Protein AF-A0A7W1EK17-F1 (afdb_monomer_lite)

Secondary structure (DSSP, 8-state):
----------------------------HHHHHHHHHHHHHHHHHTT-HHHHHHHHHHHHHH-TT-HHHHHHHHHHHHHTT-HHHHHHHHHHHHHTT--HHHHHHHHHHHHHHHHHHTT--PPTTEEEE-B--SSTTEEEEEEEES-TTT--EEEEEEESS--TTTTTSSSS-EEEGGGGGGG--EEETTTTEEEE---TTHHHH--SEEEEEEEETTEEEEEEETTEEEEHHHHHHHH--S-EEEETTTTEEEE-

Sequence (256 aa):
MTTRRRGSSTIVVAGLMLAATMTFAPMNASAQSAVVQAVTDSLIDVGRWSEAEDLLYAQSRTDPHDARARAALGRYLLMKGAVRPGLILIDEARMFGLPPALAAPTLERWGQVLSWRGAGSFGADSVVKAREGRDPAALFSIPLPRSTVSGDLVWADVVTRMIGTDSVLTSPSRIGLETLEHLVPSYEPATRRLVLSPDPRSALRAEGRRYQVLRDERGVRVLMGPGRVRSLAAALEEIAPRWWQLDLPHGFLVVR

pLDDT: mean 82.92, std 16.53, range [37.97, 97.5]

Structure (mmCIF, N/CA/C/O backbone):
data_AF-A0A7W1EK17-F1
#
_entry.id   AF-A0A7W1EK17-F1
#
loop_
_atom_site.group_PDB
_atom_site.id
_atom_site.type_symbol
_atom_site.label_atom_id
_atom_site.label_alt_id
_atom_site.label_comp_id
_atom_site.label_asym_id
_atom_site.label_entity_id
_atom_site.label_seq_id
_atom_site.pdbx_PDB_ins_code
_atom_site.Cartn_x
_atom_site.Cartn_y
_atom_site.Cartn_z
_atom_site.occupancy
_atom_site.B_iso_or_equiv
_atom_site.auth_seq_id
_atom_site.auth_comp_id
_atom_site.auth_asym_id
_atom_site.auth_atom_id
_atom_site.pdbx_PDB_model_num
ATOM 1 N N . MET A 1 1 ? 6.491 -62.571 -84.898 1.00 38.75 1 MET A N 1
ATOM 2 C CA . MET A 1 1 ? 7.917 -62.263 -85.130 1.00 38.75 1 MET A CA 1
ATOM 3 C C . MET A 1 1 ? 8.198 -60.909 -84.486 1.00 38.75 1 MET A C 1
ATOM 5 O O . MET A 1 1 ? 7.516 -59.969 -84.858 1.00 38.75 1 MET A O 1
ATOM 9 N N . THR A 1 2 ? 9.098 -60.869 -83.487 1.00 41.06 2 THR A N 1
ATOM 10 C CA . THR A 1 2 ? 10.044 -59.762 -83.162 1.00 41.06 2 THR A CA 1
ATOM 11 C C . THR A 1 2 ? 9.528 -58.312 -83.070 1.00 41.06 2 THR A C 1
ATOM 13 O O . THR A 1 2 ? 8.976 -57.803 -84.025 1.00 41.06 2 THR A O 1
ATOM 16 N N . THR A 1 3 ? 9.800 -57.456 -82.080 1.00 40.69 3 THR A N 1
ATOM 17 C CA . THR A 1 3 ? 10.413 -57.461 -80.734 1.00 40.69 3 THR A CA 1
ATOM 18 C C . THR A 1 3 ? 10.380 -55.988 -80.273 1.00 40.69 3 THR A C 1
ATOM 20 O O . THR A 1 3 ? 10.543 -55.108 -81.106 1.00 40.69 3 THR A O 1
ATOM 23 N N . ARG A 1 4 ? 10.306 -55.743 -78.953 1.00 39.50 4 ARG A N 1
ATOM 24 C CA . ARG A 1 4 ? 10.893 -54.596 -78.205 1.00 39.50 4 ARG A CA 1
ATOM 25 C C . ARG A 1 4 ? 10.633 -53.146 -78.676 1.00 39.50 4 ARG A C 1
ATOM 27 O O . ARG A 1 4 ? 11.231 -52.694 -79.639 1.00 39.50 4 ARG A O 1
ATOM 34 N N . ARG A 1 5 ? 10.124 -52.319 -77.750 1.00 46.31 5 ARG A N 1
ATOM 35 C CA . ARG A 1 5 ? 10.961 -51.501 -76.835 1.00 46.31 5 ARG A CA 1
ATOM 36 C C . ARG A 1 5 ? 10.087 -50.869 -75.741 1.00 46.31 5 ARG A C 1
ATOM 38 O O . ARG A 1 5 ? 9.243 -50.032 -76.024 1.00 46.31 5 ARG A O 1
ATOM 45 N N . ARG A 1 6 ? 10.300 -51.279 -74.485 1.00 44.69 6 ARG A N 1
ATOM 46 C CA . ARG A 1 6 ? 9.828 -50.556 -73.294 1.00 44.69 6 ARG A CA 1
ATOM 47 C C . ARG A 1 6 ? 10.716 -49.322 -73.128 1.00 44.69 6 ARG A C 1
ATOM 49 O O . ARG A 1 6 ? 11.921 -49.476 -72.943 1.00 44.69 6 ARG A O 1
ATOM 56 N N . GLY A 1 7 ? 10.131 -48.135 -73.240 1.00 37.97 7 GLY A N 1
ATOM 57 C CA . GLY A 1 7 ? 10.747 -46.891 -72.795 1.00 37.97 7 GLY A CA 1
ATOM 58 C C . GLY A 1 7 ? 10.498 -46.734 -71.300 1.00 37.97 7 GLY A C 1
ATOM 59 O O . GLY A 1 7 ? 9.355 -46.598 -70.876 1.00 37.97 7 GLY A O 1
ATOM 60 N N . SER A 1 8 ? 11.563 -46.816 -70.511 1.00 40.19 8 SER A N 1
ATOM 61 C CA . SER A 1 8 ? 11.563 -46.463 -69.095 1.00 40.19 8 SER A CA 1
ATOM 62 C C . SER A 1 8 ? 11.658 -44.942 -68.981 1.00 40.19 8 SER A C 1
ATOM 64 O O . SER A 1 8 ? 12.708 -44.374 -69.270 1.00 40.19 8 SER A O 1
ATOM 66 N N . SER A 1 9 ? 10.574 -44.283 -68.575 1.00 45.81 9 SER A N 1
ATOM 67 C CA . SER A 1 9 ? 10.597 -42.871 -68.188 1.00 45.81 9 SER A CA 1
ATOM 68 C C . SER A 1 9 ? 10.809 -42.777 -66.682 1.00 45.81 9 SER A C 1
ATOM 70 O O . SER A 1 9 ? 9.883 -42.919 -65.888 1.00 45.81 9 SER A O 1
ATOM 72 N N . THR A 1 10 ? 12.063 -42.573 -66.300 1.00 44.81 10 THR A N 1
ATOM 73 C CA . THR A 1 10 ? 12.489 -42.210 -64.950 1.00 44.81 10 THR A CA 1
ATOM 74 C C . THR A 1 10 ? 12.061 -40.762 -64.692 1.00 44.81 10 THR A C 1
ATOM 76 O O . THR A 1 10 ? 12.637 -39.840 -65.263 1.00 44.81 10 THR A O 1
ATOM 79 N N . ILE A 1 11 ? 11.031 -40.544 -63.871 1.00 49.81 11 ILE A N 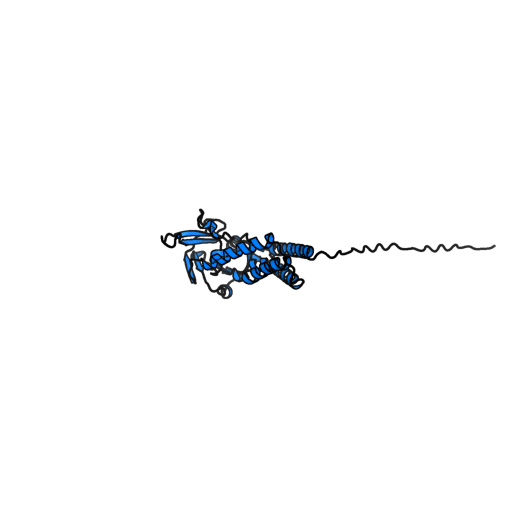1
ATOM 80 C CA . ILE A 1 11 ? 10.668 -39.203 -63.390 1.00 49.81 11 ILE A CA 1
ATOM 81 C C . ILE A 1 11 ? 11.553 -38.896 -62.181 1.00 49.81 11 ILE A C 1
ATOM 83 O O . ILE A 1 11 ? 11.414 -39.501 -61.120 1.00 49.81 11 ILE A O 1
ATOM 87 N N . VAL A 1 12 ? 12.485 -37.964 -62.365 1.00 43.09 12 VAL A N 1
ATOM 88 C CA . VAL A 1 12 ? 13.268 -37.344 -61.294 1.00 43.09 12 VAL A CA 1
ATOM 89 C C . VAL A 1 12 ? 12.378 -36.292 -60.631 1.00 43.09 12 VAL A C 1
ATOM 91 O O . VAL A 1 12 ? 12.104 -35.251 -61.223 1.00 43.09 12 VAL A O 1
ATOM 94 N N . VAL A 1 13 ? 11.900 -36.563 -59.415 1.00 44.00 13 VAL A N 1
ATOM 95 C CA . VAL A 1 13 ? 11.244 -35.557 -58.567 1.00 44.00 13 VAL A CA 1
ATOM 96 C C . VAL A 1 13 ? 12.348 -34.741 -57.898 1.00 44.00 13 VAL A C 1
ATOM 98 O O . VAL A 1 13 ? 12.941 -35.164 -56.908 1.00 44.00 13 VAL A O 1
ATOM 101 N N . ALA A 1 14 ? 12.666 -33.594 -58.496 1.00 43.38 14 ALA A N 1
ATOM 102 C CA . ALA A 1 14 ? 13.522 -32.576 -57.905 1.00 43.38 14 ALA A CA 1
ATOM 103 C C . ALA A 1 14 ? 12.672 -31.636 -57.037 1.00 43.38 14 ALA A C 1
ATOM 105 O O . ALA A 1 14 ? 11.528 -31.327 -57.368 1.00 43.38 14 ALA A O 1
ATOM 106 N N . GLY A 1 15 ? 13.233 -31.259 -55.892 1.00 40.12 15 GLY A N 1
ATOM 107 C CA . GLY A 1 15 ? 12.518 -30.711 -54.750 1.00 40.12 15 GLY A CA 1
ATOM 108 C C . GLY A 1 15 ? 11.939 -29.307 -54.904 1.00 40.12 15 GLY A C 1
ATOM 109 O O . GLY A 1 15 ? 12.342 -28.516 -55.750 1.00 40.12 15 GLY A O 1
ATOM 110 N N . LEU A 1 16 ? 11.079 -28.977 -53.943 1.00 40.91 16 LEU A N 1
ATOM 111 C CA . LEU A 1 16 ? 11.067 -27.660 -53.317 1.00 40.91 16 LEU A CA 1
ATOM 112 C C . LEU A 1 16 ? 10.611 -27.820 -51.854 1.00 40.91 16 LEU A C 1
ATOM 114 O O . LEU A 1 16 ? 9.440 -27.679 -51.516 1.00 40.91 16 LEU A O 1
ATOM 118 N N . MET A 1 17 ? 11.547 -28.190 -50.975 1.00 43.31 17 MET A N 1
ATOM 119 C CA . MET A 1 17 ? 11.381 -28.020 -49.529 1.00 43.31 17 MET A CA 1
ATOM 120 C C . MET A 1 17 ? 11.553 -26.528 -49.245 1.00 43.31 17 MET A C 1
ATOM 122 O O . MET A 1 17 ? 12.674 -26.031 -49.145 1.00 43.31 17 MET A O 1
ATOM 126 N N . LEU A 1 18 ? 10.438 -25.802 -49.171 1.00 43.28 18 LEU A N 1
ATOM 127 C CA . LEU A 1 18 ? 10.418 -24.423 -48.704 1.00 43.28 18 LEU A CA 1
ATOM 128 C C . LEU A 1 18 ? 10.643 -24.446 -47.182 1.00 43.28 18 LEU A C 1
ATOM 130 O O . LEU A 1 18 ? 9.703 -24.471 -46.391 1.00 43.28 18 LEU A O 1
ATOM 134 N N . ALA A 1 19 ? 11.906 -24.509 -46.765 1.00 46.53 19 ALA A N 1
ATOM 135 C CA . ALA A 1 19 ? 12.280 -24.247 -45.385 1.00 46.53 19 ALA A CA 1
ATOM 136 C C . ALA A 1 19 ? 12.015 -22.761 -45.119 1.00 46.53 19 ALA A C 1
ATOM 138 O O . ALA A 1 19 ? 12.810 -21.899 -45.488 1.00 46.53 19 ALA A O 1
ATOM 139 N N . ALA A 1 20 ? 10.866 -22.458 -44.516 1.00 48.88 20 ALA A N 1
ATOM 140 C CA . ALA A 1 20 ? 10.584 -21.148 -43.956 1.00 48.88 20 ALA A CA 1
ATOM 141 C C . ALA A 1 20 ? 11.511 -20.937 -42.752 1.00 48.88 20 ALA A C 1
ATOM 143 O O . ALA A 1 20 ? 11.145 -21.171 -41.602 1.00 48.88 20 ALA A O 1
ATOM 144 N N . THR A 1 21 ? 12.749 -20.529 -43.018 1.00 49.06 21 THR A N 1
ATOM 145 C CA . THR A 1 21 ? 13.631 -19.956 -42.010 1.00 49.06 21 THR A CA 1
ATOM 146 C C . THR A 1 21 ? 13.013 -18.632 -41.587 1.00 49.06 21 THR A C 1
ATOM 148 O O . THR A 1 21 ? 13.266 -17.595 -42.199 1.00 49.06 21 THR A O 1
ATOM 151 N N . MET A 1 22 ? 12.161 -18.662 -40.561 1.00 52.41 22 MET A N 1
ATOM 152 C CA . MET A 1 22 ? 11.868 -17.461 -39.796 1.00 52.41 22 MET A CA 1
ATOM 153 C C . MET A 1 22 ? 13.182 -17.015 -39.170 1.00 52.41 22 MET A C 1
ATOM 155 O O . MET A 1 22 ? 13.643 -17.562 -38.171 1.00 52.41 22 MET A O 1
ATOM 159 N N . THR A 1 23 ? 13.824 -16.052 -39.820 1.00 46.62 23 THR A N 1
ATOM 160 C CA . THR A 1 23 ? 14.877 -15.244 -39.228 1.00 46.62 23 THR A CA 1
ATOM 161 C C . THR A 1 23 ? 14.282 -14.590 -37.989 1.00 46.62 23 THR A C 1
ATOM 163 O O . THR A 1 23 ? 13.588 -13.579 -38.088 1.00 46.62 23 THR A O 1
ATOM 166 N N . PHE A 1 24 ? 14.521 -15.189 -36.822 1.00 52.75 24 PHE A N 1
ATOM 167 C CA . PHE A 1 24 ? 14.427 -14.492 -35.550 1.00 52.75 24 PHE A CA 1
ATOM 168 C C . PHE A 1 24 ? 15.478 -13.386 -35.604 1.00 52.75 24 PHE A C 1
ATOM 170 O O . PHE A 1 24 ? 16.646 -13.601 -35.284 1.00 52.75 24 PHE A O 1
ATOM 177 N N . ALA A 1 25 ? 15.085 -12.210 -36.094 1.00 53.31 25 ALA A N 1
ATOM 178 C CA . ALA A 1 25 ? 15.859 -11.012 -35.840 1.00 53.31 25 ALA A CA 1
ATOM 179 C C . ALA A 1 25 ? 16.011 -10.921 -34.314 1.00 53.31 25 ALA A C 1
ATOM 181 O O . ALA A 1 25 ? 15.008 -11.107 -33.614 1.00 53.31 25 ALA A O 1
ATOM 182 N N . PRO A 1 26 ? 17.226 -10.705 -33.780 1.00 55.59 26 PRO A N 1
ATOM 183 C CA . PRO A 1 26 ? 17.394 -10.533 -32.348 1.00 55.59 26 PRO A CA 1
ATOM 184 C C . PRO A 1 26 ? 16.475 -9.388 -31.924 1.00 55.59 26 PRO A C 1
ATOM 186 O O . PRO A 1 26 ? 16.645 -8.251 -32.367 1.00 55.59 26 PRO A O 1
ATOM 189 N N . MET A 1 27 ? 15.442 -9.696 -31.134 1.00 60.62 27 MET A N 1
ATOM 190 C CA . MET A 1 27 ? 14.642 -8.650 -30.513 1.00 60.62 27 MET A CA 1
ATOM 191 C C . MET A 1 27 ? 15.612 -7.800 -29.703 1.00 60.62 27 MET A C 1
ATOM 193 O O . MET A 1 27 ? 16.359 -8.320 -28.876 1.00 60.62 27 MET A O 1
ATOM 197 N N . ASN A 1 28 ? 15.615 -6.495 -29.961 1.00 73.75 28 ASN A N 1
ATOM 198 C CA . ASN A 1 28 ? 16.362 -5.557 -29.137 1.00 73.75 28 ASN A CA 1
ATOM 199 C C . ASN A 1 28 ? 15.967 -5.788 -27.670 1.00 73.75 28 ASN A C 1
ATOM 201 O O . ASN A 1 28 ? 14.774 -5.901 -27.378 1.00 73.75 28 ASN A O 1
ATOM 205 N N . ALA A 1 29 ? 16.939 -5.835 -26.754 1.00 72.50 29 ALA A N 1
ATOM 206 C CA . ALA A 1 29 ? 16.700 -6.074 -25.324 1.00 72.50 29 ALA A CA 1
ATOM 207 C C . ALA A 1 29 ? 15.598 -5.155 -24.752 1.00 72.50 29 ALA A C 1
ATOM 209 O O . ALA A 1 29 ? 14.750 -5.577 -23.971 1.00 72.50 29 ALA A O 1
ATOM 210 N N . SER A 1 30 ? 15.508 -3.920 -25.258 1.00 72.25 30 SER A N 1
ATOM 211 C CA . SER A 1 30 ? 14.450 -2.963 -24.918 1.00 72.25 30 SER A CA 1
ATOM 212 C C . SER A 1 30 ? 13.030 -3.414 -25.294 1.00 72.25 30 SER A C 1
ATOM 214 O O . SER A 1 30 ? 12.088 -3.137 -24.550 1.00 72.25 30 SER A O 1
ATOM 216 N N . ALA A 1 31 ? 12.857 -4.103 -26.425 1.00 80.31 31 ALA A N 1
ATOM 217 C CA . ALA A 1 31 ? 11.572 -4.633 -26.875 1.00 80.31 31 ALA A CA 1
ATOM 218 C C . ALA A 1 31 ? 11.160 -5.857 -26.052 1.00 80.31 31 ALA A C 1
ATOM 220 O O . ALA A 1 31 ? 10.003 -5.961 -25.647 1.00 80.31 31 ALA A O 1
ATOM 221 N N . GLN A 1 32 ? 12.110 -6.744 -25.742 1.00 83.25 32 GLN A N 1
ATOM 222 C CA . GLN A 1 32 ? 11.866 -7.876 -24.848 1.00 83.25 32 GLN A CA 1
ATOM 223 C C . GLN A 1 32 ? 11.411 -7.391 -23.467 1.00 83.25 32 GLN A C 1
ATOM 225 O O . GLN A 1 32 ? 10.426 -7.893 -22.925 1.00 83.25 32 GLN A O 1
ATOM 230 N N . SER A 1 33 ? 12.051 -6.353 -22.935 1.00 83.62 33 SER A N 1
ATOM 231 C CA . SER A 1 33 ? 11.712 -5.832 -21.613 1.00 83.62 33 SER A CA 1
ATOM 232 C C . SER A 1 33 ? 10.376 -5.111 -21.548 1.00 83.62 33 SER A C 1
ATOM 234 O O . SER A 1 33 ? 9.696 -5.191 -20.527 1.00 83.62 33 SER A O 1
ATOM 236 N N . ALA A 1 34 ? 9.949 -4.477 -22.640 1.00 86.06 34 ALA A N 1
ATOM 237 C CA . ALA A 1 34 ? 8.595 -3.943 -22.752 1.00 86.06 34 ALA A CA 1
ATOM 238 C C . ALA A 1 34 ? 7.531 -5.057 -22.738 1.00 86.06 34 ALA A C 1
ATOM 240 O O . ALA A 1 34 ? 6.497 -4.905 -22.090 1.00 86.06 34 ALA A O 1
ATOM 241 N N . VAL A 1 35 ? 7.793 -6.190 -23.402 1.00 90.06 35 VAL A N 1
ATOM 242 C CA . VAL A 1 35 ? 6.880 -7.346 -23.403 1.00 90.06 35 VAL A CA 1
ATOM 243 C C . VAL A 1 35 ? 6.785 -7.970 -22.013 1.00 90.06 35 VAL A C 1
ATOM 245 O O . VAL A 1 35 ? 5.678 -8.172 -21.518 1.00 90.06 35 VAL A O 1
ATOM 248 N N . VAL A 1 36 ? 7.921 -8.233 -21.356 1.00 90.44 36 VAL A N 1
ATOM 249 C CA . VAL A 1 36 ? 7.925 -8.792 -19.991 1.00 90.44 36 VAL A CA 1
ATOM 250 C C . VAL A 1 36 ? 7.212 -7.855 -19.019 1.00 90.44 36 VAL A C 1
ATOM 252 O O . VAL A 1 36 ? 6.436 -8.322 -18.187 1.00 90.44 36 VAL A O 1
ATOM 255 N N . GLN A 1 37 ? 7.402 -6.540 -19.158 1.00 89.69 37 GLN A N 1
ATOM 256 C CA . GLN A 1 37 ? 6.670 -5.568 -18.356 1.00 89.69 37 GLN A CA 1
ATOM 257 C C . GLN A 1 37 ? 5.153 -5.678 -18.579 1.00 89.69 37 GLN A C 1
ATOM 259 O O . GLN A 1 37 ? 4.419 -5.799 -17.606 1.00 89.69 37 GLN A O 1
ATOM 264 N N . ALA A 1 38 ? 4.677 -5.714 -19.828 1.00 92.94 38 ALA A N 1
ATOM 265 C CA . ALA A 1 38 ? 3.244 -5.824 -20.117 1.00 92.94 38 ALA A CA 1
ATOM 266 C C . ALA A 1 38 ? 2.619 -7.121 -19.564 1.00 92.94 38 ALA A C 1
ATOM 268 O O . ALA A 1 38 ? 1.515 -7.104 -19.020 1.00 92.94 38 ALA A O 1
ATOM 269 N N . VAL A 1 39 ? 3.337 -8.247 -19.663 1.00 95.56 39 VAL A N 1
ATOM 270 C CA . VAL A 1 39 ? 2.918 -9.526 -19.063 1.00 95.56 39 VAL A CA 1
ATOM 271 C C . VAL A 1 39 ? 2.865 -9.420 -17.538 1.00 95.56 39 VAL A C 1
ATOM 273 O O . VAL A 1 39 ? 1.895 -9.860 -16.926 1.00 95.56 39 VAL A O 1
ATOM 276 N N . THR A 1 40 ? 3.876 -8.808 -16.924 1.00 94.88 40 THR A N 1
ATOM 277 C CA . THR A 1 40 ? 3.937 -8.607 -15.471 1.00 94.88 40 THR A CA 1
ATOM 278 C C . THR A 1 40 ? 2.785 -7.735 -14.979 1.00 94.88 40 THR A C 1
ATOM 280 O O . THR A 1 40 ? 2.112 -8.105 -14.020 1.00 94.88 40 THR A O 1
ATOM 283 N N . ASP A 1 41 ? 2.513 -6.617 -15.654 1.00 93.75 41 ASP A N 1
ATOM 284 C CA . ASP A 1 41 ? 1.407 -5.718 -15.319 1.00 93.75 41 ASP A CA 1
ATOM 285 C C . ASP A 1 41 ? 0.065 -6.472 -15.392 1.00 93.75 41 ASP A C 1
ATOM 287 O O . ASP A 1 41 ? -0.746 -6.402 -14.468 1.00 93.75 41 ASP A O 1
ATOM 291 N N . SER A 1 42 ? -0.122 -7.306 -16.424 1.00 95.25 42 SER A N 1
ATOM 292 C CA . SER A 1 42 ? -1.296 -8.178 -16.535 1.00 95.25 42 SER A CA 1
ATOM 293 C C . SER A 1 42 ? -1.406 -9.173 -15.373 1.00 95.25 42 SER A C 1
ATOM 295 O O . SER A 1 42 ? -2.486 -9.309 -14.797 1.00 95.25 42 SER A O 1
ATOM 297 N N . LEU A 1 43 ? -0.310 -9.838 -14.986 1.00 95.81 43 LEU A N 1
ATOM 298 C CA . LEU A 1 43 ? -0.283 -10.767 -13.848 1.00 95.81 43 LEU A CA 1
ATOM 299 C C . LEU A 1 43 ? -0.622 -10.067 -12.527 1.00 95.81 43 LEU A C 1
ATOM 301 O O . LEU A 1 43 ? -1.378 -10.611 -11.719 1.00 95.81 43 LEU A O 1
ATOM 305 N N . ILE A 1 44 ? -0.097 -8.859 -12.318 1.00 94.62 44 ILE A N 1
ATOM 306 C CA . ILE A 1 44 ? -0.405 -8.020 -11.158 1.00 94.62 44 ILE A CA 1
ATOM 307 C C . ILE A 1 44 ? -1.906 -7.719 -11.100 1.00 94.62 44 ILE A C 1
ATOM 309 O O . ILE A 1 44 ? -2.528 -7.871 -10.042 1.00 94.62 44 ILE A O 1
ATOM 313 N N . ASP A 1 45 ? -2.493 -7.325 -12.228 1.00 92.12 45 ASP A N 1
ATOM 314 C CA . ASP A 1 45 ? -3.903 -6.948 -12.315 1.00 92.12 45 ASP A CA 1
ATOM 315 C C . ASP A 1 45 ? -4.849 -8.120 -12.065 1.00 92.12 45 ASP A C 1
ATOM 317 O O . ASP A 1 45 ? -5.857 -7.955 -11.374 1.00 92.12 45 ASP A O 1
ATOM 321 N N . VAL A 1 46 ? -4.494 -9.321 -12.526 1.00 94.12 46 VAL A N 1
ATOM 322 C CA . VAL A 1 46 ? -5.275 -10.540 -12.260 1.00 94.12 46 VAL A CA 1
ATOM 323 C C . VAL A 1 46 ? -4.904 -11.225 -10.939 1.00 94.12 46 VAL A C 1
ATOM 325 O O . VAL A 1 46 ? -5.321 -12.351 -10.692 1.00 94.12 46 VAL A O 1
ATOM 328 N N . GLY A 1 47 ? -4.117 -10.593 -10.064 1.00 94.31 47 GLY A N 1
ATOM 329 C CA . GLY A 1 47 ? -3.820 -11.139 -8.734 1.00 94.31 47 GLY A CA 1
ATOM 330 C C . GLY A 1 47 ? -2.808 -12.289 -8.703 1.00 94.31 47 GLY A C 1
ATOM 331 O O . GLY A 1 47 ? -2.668 -12.952 -7.678 1.00 94.31 47 GLY A O 1
ATOM 332 N N . ARG A 1 48 ? -2.081 -12.544 -9.796 1.00 95.88 48 ARG A N 1
ATOM 333 C CA . ARG A 1 48 ? -1.004 -13.549 -9.879 1.00 95.88 48 ARG A CA 1
ATOM 334 C C . ARG A 1 48 ? 0.334 -12.942 -9.447 1.00 95.88 48 ARG A C 1
ATOM 336 O O . ARG A 1 48 ? 1.319 -12.966 -10.178 1.00 95.88 48 ARG A O 1
ATOM 343 N N . TRP A 1 49 ? 0.355 -12.367 -8.245 1.00 94.81 49 TRP A N 1
ATOM 344 C CA . TRP A 1 49 ? 1.469 -11.545 -7.755 1.00 94.81 49 TRP A CA 1
ATOM 345 C C . TRP A 1 49 ? 2.776 -12.320 -7.595 1.00 94.81 49 TRP A C 1
ATOM 347 O O . TRP A 1 49 ? 3.827 -11.800 -7.948 1.00 94.81 49 TRP A O 1
ATOM 357 N N . SER A 1 50 ? 2.711 -13.579 -7.151 1.00 94.25 50 SER A N 1
ATOM 358 C CA . SER A 1 50 ? 3.903 -14.435 -7.054 1.00 94.25 50 SER A CA 1
ATOM 359 C C . SER A 1 50 ? 4.569 -14.640 -8.414 1.00 94.25 50 SER A C 1
ATOM 361 O O . SER A 1 50 ? 5.78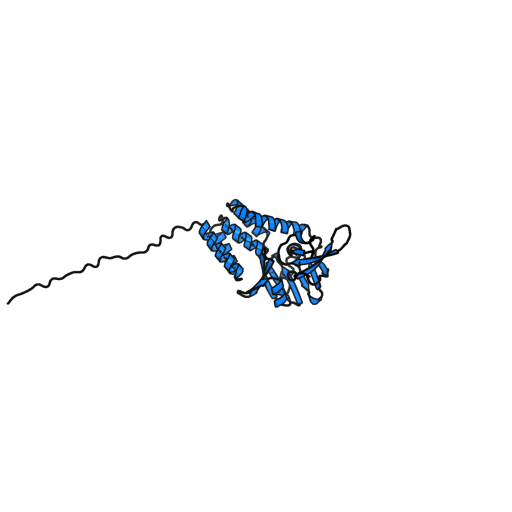3 -14.563 -8.524 1.00 94.25 50 SER A O 1
ATOM 363 N N . GLU A 1 51 ? 3.781 -14.855 -9.467 1.00 96.38 51 GLU A N 1
ATOM 364 C CA . GLU A 1 51 ? 4.331 -15.079 -10.806 1.00 96.38 51 GLU A CA 1
ATOM 365 C C . GLU A 1 51 ? 4.890 -13.794 -11.415 1.00 96.38 51 GLU A C 1
ATOM 367 O O . GLU A 1 51 ? 5.925 -13.821 -12.077 1.00 96.38 51 GLU A O 1
ATOM 372 N N . ALA A 1 52 ? 4.231 -12.658 -11.163 1.00 96.56 52 ALA A N 1
ATOM 373 C CA . ALA A 1 52 ? 4.764 -11.350 -11.526 1.00 96.56 52 ALA A CA 1
ATOM 374 C C . ALA A 1 52 ? 6.128 -11.103 -10.856 1.00 96.56 52 ALA A C 1
ATOM 376 O O . ALA A 1 52 ? 7.070 -10.661 -11.509 1.00 96.56 52 ALA A O 1
ATOM 377 N N . GLU A 1 53 ? 6.247 -11.433 -9.568 1.00 96.00 53 GLU A N 1
ATOM 378 C CA . GLU A 1 53 ? 7.495 -11.328 -8.808 1.00 96.00 53 GLU A CA 1
ATOM 379 C C . GLU A 1 53 ? 8.600 -12.203 -9.403 1.00 96.00 53 GLU A C 1
ATOM 381 O O . GLU A 1 53 ? 9.698 -11.709 -9.668 1.00 96.00 53 GLU A O 1
ATOM 386 N N . ASP A 1 54 ? 8.300 -13.474 -9.676 1.00 97.50 54 ASP A N 1
ATOM 387 C CA . ASP A 1 54 ? 9.254 -14.417 -10.260 1.00 97.50 54 ASP A CA 1
ATOM 388 C C . ASP A 1 54 ? 9.773 -13.932 -11.621 1.00 97.50 54 ASP A C 1
ATOM 390 O O . ASP A 1 54 ? 10.984 -13.978 -11.872 1.00 97.50 54 ASP A O 1
ATOM 394 N N . LEU A 1 55 ? 8.888 -13.406 -12.479 1.00 97.06 55 LEU A N 1
ATOM 395 C CA . LEU A 1 55 ? 9.270 -12.841 -13.777 1.00 97.06 55 LEU A CA 1
ATOM 396 C C . LEU A 1 55 ? 10.164 -11.609 -13.632 1.00 97.06 55 LEU A C 1
ATOM 398 O O . LEU A 1 55 ? 11.191 -11.525 -14.308 1.00 97.06 55 LEU A O 1
ATOM 402 N N . LEU A 1 56 ? 9.828 -10.683 -12.732 1.00 96.88 56 LEU A N 1
ATOM 403 C CA . LEU A 1 56 ? 10.626 -9.477 -12.492 1.00 96.88 56 LEU A CA 1
ATOM 404 C C . LEU A 1 56 ? 12.026 -9.813 -11.967 1.00 96.88 56 LEU A C 1
ATOM 406 O O . LEU A 1 56 ? 13.024 -9.265 -12.443 1.00 96.88 56 LEU A O 1
ATOM 410 N N . TYR A 1 57 ? 12.123 -10.751 -11.022 1.00 97.12 57 TYR A N 1
ATOM 411 C CA . TYR A 1 57 ? 13.411 -11.220 -10.516 1.00 97.12 57 TYR A CA 1
ATOM 412 C C . TYR A 1 57 ? 14.205 -12.002 -11.564 1.00 97.12 57 TYR A C 1
ATOM 414 O O . TYR A 1 57 ? 15.431 -11.903 -11.597 1.00 97.12 57 TYR A O 1
ATOM 422 N N . ALA A 1 58 ? 13.560 -12.808 -12.408 1.00 96.06 58 ALA A N 1
ATOM 423 C CA . ALA A 1 58 ? 14.234 -13.507 -13.502 1.00 96.06 58 ALA A CA 1
ATOM 424 C C . ALA A 1 58 ? 14.784 -12.522 -14.545 1.00 96.06 58 ALA A C 1
ATOM 426 O O . ALA A 1 58 ? 15.949 -12.628 -14.939 1.00 96.06 58 ALA A O 1
ATOM 427 N N . GLN A 1 59 ? 13.988 -11.523 -14.932 1.00 94.56 59 GLN A N 1
ATOM 428 C CA . GLN A 1 59 ? 14.389 -10.491 -15.884 1.00 94.56 59 GLN A CA 1
ATOM 429 C C . GLN A 1 59 ? 15.576 -9.676 -15.355 1.00 94.56 59 GLN A C 1
ATOM 431 O O . GLN A 1 59 ? 16.602 -9.588 -16.026 1.00 94.56 59 GLN A O 1
ATOM 436 N N . SER A 1 60 ? 15.490 -9.171 -14.119 1.00 94.62 60 SER A N 1
ATOM 437 C CA . SER A 1 60 ? 16.574 -8.387 -13.509 1.00 94.62 60 SER A CA 1
ATOM 438 C C . SER A 1 60 ? 17.855 -9.197 -13.262 1.00 94.62 60 SER A C 1
ATOM 440 O O . SER A 1 60 ? 18.918 -8.599 -13.105 1.00 94.62 60 SER A O 1
ATOM 442 N N . ARG A 1 61 ? 17.780 -10.535 -13.190 1.00 95.12 61 ARG A N 1
ATOM 443 C CA . ARG A 1 61 ? 18.961 -11.414 -13.113 1.00 95.12 61 ARG A CA 1
ATOM 444 C C . ARG A 1 61 ? 19.595 -11.672 -14.476 1.00 95.12 61 ARG A C 1
ATOM 446 O O . ARG A 1 61 ? 20.807 -11.834 -14.542 1.00 95.12 61 ARG A O 1
ATOM 453 N N . THR A 1 62 ? 18.782 -11.747 -15.527 1.00 94.50 62 THR A N 1
ATOM 454 C CA . THR A 1 62 ? 19.250 -12.052 -16.887 1.00 94.50 62 THR A CA 1
ATOM 455 C C . THR A 1 62 ? 20.046 -10.887 -17.469 1.00 94.50 62 THR A C 1
ATOM 457 O O . THR A 1 62 ? 21.100 -11.109 -18.055 1.00 94.50 62 THR A O 1
ATOM 460 N N . ASP A 1 63 ? 19.577 -9.656 -17.251 1.00 90.62 63 ASP A N 1
ATOM 461 C CA . ASP A 1 63 ? 20.305 -8.437 -17.604 1.00 90.62 63 ASP A CA 1
ATOM 462 C C . ASP A 1 63 ? 20.298 -7.448 -16.423 1.00 90.62 63 ASP A C 1
ATOM 464 O O . ASP A 1 63 ? 19.370 -6.646 -16.272 1.00 90.62 63 ASP A O 1
ATOM 468 N N . PRO A 1 64 ? 21.321 -7.496 -15.549 1.00 93.56 64 PRO A N 1
ATOM 469 C CA . PRO A 1 64 ? 21.394 -6.628 -14.377 1.00 93.56 64 PRO A CA 1
ATOM 470 C C . PRO A 1 64 ? 21.474 -5.131 -14.695 1.00 93.56 64 PRO A C 1
ATOM 472 O O . PRO A 1 64 ? 21.147 -4.330 -13.816 1.00 93.56 64 PRO A O 1
ATOM 475 N N . HIS A 1 65 ? 21.909 -4.752 -15.902 1.00 95.50 65 HIS A N 1
ATOM 476 C CA . HIS A 1 65 ? 22.043 -3.357 -16.328 1.00 95.50 65 HIS A CA 1
ATOM 477 C C . HIS A 1 65 ? 20.883 -2.891 -17.216 1.00 95.50 65 HIS A C 1
ATOM 479 O O . HIS A 1 65 ? 20.877 -1.740 -17.649 1.00 95.50 65 HIS A O 1
ATOM 485 N N . ASP A 1 66 ? 19.867 -3.725 -17.452 1.00 94.75 66 ASP A N 1
ATOM 486 C CA . ASP A 1 66 ? 18.659 -3.271 -18.129 1.00 94.75 66 ASP A CA 1
ATOM 487 C C . ASP A 1 66 ? 17.873 -2.305 -17.236 1.00 94.75 66 ASP A C 1
ATOM 489 O O . ASP A 1 66 ? 17.170 -2.687 -16.293 1.00 94.75 66 ASP A O 1
ATOM 493 N N . ALA A 1 67 ? 17.946 -1.025 -17.594 1.00 95.88 67 ALA A N 1
ATOM 494 C CA . ALA A 1 67 ? 17.234 0.062 -16.947 1.00 95.88 67 ALA A CA 1
ATOM 495 C C . ALA A 1 67 ? 15.725 -0.202 -16.776 1.00 95.88 67 ALA A C 1
ATOM 497 O O . ALA A 1 67 ? 15.153 0.111 -15.730 1.00 95.88 67 ALA A O 1
ATOM 498 N N . ARG A 1 68 ? 15.047 -0.782 -17.776 1.00 94.69 68 ARG A N 1
ATOM 499 C CA . ARG A 1 68 ? 13.596 -1.026 -17.717 1.00 94.69 68 ARG A CA 1
ATOM 500 C C . ARG A 1 68 ? 13.260 -2.159 -16.760 1.00 94.69 68 ARG A C 1
ATOM 502 O O . ARG A 1 68 ? 12.345 -1.992 -15.953 1.00 94.69 68 ARG A O 1
ATOM 509 N N . ALA A 1 69 ? 14.004 -3.262 -16.823 1.00 95.06 69 ALA A N 1
ATOM 510 C CA . ALA A 1 69 ? 13.837 -4.397 -15.917 1.00 95.06 69 ALA A CA 1
ATOM 511 C C . ALA A 1 69 ? 14.069 -3.981 -14.457 1.00 95.06 69 ALA A C 1
ATOM 513 O O . ALA A 1 69 ? 13.234 -4.241 -13.587 1.00 95.06 69 ALA A O 1
ATOM 514 N N . ARG A 1 70 ? 15.158 -3.241 -14.209 1.00 96.06 70 ARG A N 1
ATOM 515 C CA . ARG A 1 70 ? 15.515 -2.691 -12.894 1.00 96.06 70 ARG A CA 1
ATOM 516 C C . ARG A 1 70 ? 14.393 -1.807 -12.346 1.00 96.06 70 ARG A C 1
ATOM 518 O O . ARG A 1 70 ? 13.951 -1.981 -11.211 1.00 96.06 70 ARG A O 1
ATOM 525 N N . ALA A 1 71 ? 13.863 -0.913 -13.183 1.00 95.81 71 ALA A N 1
ATOM 526 C CA . ALA A 1 71 ? 12.775 -0.027 -12.793 1.00 95.81 71 ALA A CA 1
ATOM 527 C C . ALA A 1 71 ? 11.455 -0.769 -12.538 1.00 95.81 71 ALA A C 1
ATOM 529 O O . ALA A 1 71 ? 10.707 -0.395 -11.637 1.00 95.81 71 ALA A O 1
ATOM 530 N N . ALA A 1 72 ? 11.147 -1.803 -13.323 1.00 95.38 72 ALA A N 1
ATOM 531 C CA . ALA A 1 72 ? 9.943 -2.609 -13.139 1.00 95.38 72 ALA A CA 1
ATOM 532 C C . ALA A 1 72 ? 9.977 -3.365 -11.803 1.00 95.38 72 ALA A C 1
ATOM 534 O O . ALA A 1 72 ? 9.025 -3.265 -11.025 1.00 95.38 72 ALA A O 1
ATOM 535 N N . LEU A 1 73 ? 11.102 -4.014 -11.480 1.00 97.12 73 LEU A N 1
ATOM 536 C CA . LEU A 1 73 ? 11.294 -4.656 -10.178 1.00 97.12 73 LEU A CA 1
ATOM 537 C C . LEU A 1 73 ? 11.243 -3.623 -9.043 1.00 97.12 73 LEU A C 1
ATOM 539 O O . LEU A 1 73 ? 10.565 -3.843 -8.042 1.00 97.12 73 LEU A O 1
ATOM 543 N N . GLY A 1 74 ? 11.880 -2.461 -9.222 1.00 95.94 74 GLY A N 1
ATOM 544 C CA . GLY A 1 74 ? 11.830 -1.358 -8.263 1.00 95.94 74 GLY A CA 1
ATOM 545 C C . GLY A 1 74 ? 10.404 -0.903 -7.941 1.00 95.94 74 GLY A C 1
ATOM 546 O O . GLY A 1 74 ? 10.038 -0.812 -6.768 1.00 95.94 74 GLY A O 1
ATOM 547 N N . ARG A 1 75 ? 9.563 -0.690 -8.965 1.00 94.44 75 ARG A N 1
ATOM 548 C CA . ARG A 1 75 ? 8.140 -0.348 -8.787 1.00 94.44 75 ARG A CA 1
ATOM 549 C C . ARG A 1 75 ? 7.388 -1.437 -8.035 1.00 94.44 75 ARG A C 1
ATOM 551 O O . ARG A 1 75 ? 6.685 -1.121 -7.082 1.00 94.44 75 ARG A O 1
ATOM 558 N N . TYR A 1 76 ? 7.572 -2.700 -8.399 1.00 94.94 76 TYR A N 1
ATOM 559 C CA . TYR A 1 76 ? 6.915 -3.807 -7.708 1.00 94.94 76 TYR A CA 1
ATOM 560 C C . TYR A 1 76 ? 7.319 -3.903 -6.226 1.00 94.94 76 TYR A C 1
ATOM 562 O O . TYR A 1 76 ? 6.464 -4.048 -5.352 1.00 94.94 76 TYR A O 1
ATOM 570 N N . LEU A 1 77 ? 8.604 -3.723 -5.904 1.00 94.12 77 LEU A N 1
ATOM 571 C CA . LEU A 1 77 ? 9.069 -3.683 -4.514 1.00 94.12 77 LEU A CA 1
ATOM 572 C C . LEU A 1 77 ? 8.467 -2.509 -3.734 1.00 94.12 77 LEU A C 1
ATOM 574 O O . LEU A 1 77 ? 8.082 -2.674 -2.574 1.00 94.12 77 LEU A O 1
ATOM 578 N N . LEU A 1 78 ? 8.310 -1.345 -4.372 1.00 91.12 78 LEU A N 1
ATOM 579 C CA . LEU A 1 78 ? 7.591 -0.216 -3.780 1.00 91.12 78 LEU A CA 1
ATOM 580 C C . LEU A 1 78 ? 6.135 -0.586 -3.474 1.00 91.12 78 LEU A C 1
ATOM 582 O O . LEU A 1 78 ? 5.655 -0.265 -2.385 1.00 91.12 78 LEU A O 1
ATOM 586 N N . MET A 1 79 ? 5.459 -1.306 -4.376 1.00 91.50 79 MET A N 1
ATOM 587 C CA . MET A 1 79 ? 4.088 -1.786 -4.170 1.00 91.50 79 MET A CA 1
ATOM 588 C C . MET A 1 79 ? 3.971 -2.781 -3.005 1.00 91.50 79 MET A C 1
ATOM 590 O O . MET A 1 79 ? 2.971 -2.763 -2.291 1.00 91.50 79 MET A O 1
ATOM 594 N N . LYS A 1 80 ? 4.995 -3.611 -2.773 1.00 90.75 80 LYS A N 1
ATOM 595 C CA . LYS A 1 80 ? 5.051 -4.572 -1.654 1.00 90.75 80 LYS A CA 1
ATOM 596 C C . LYS A 1 80 ? 5.406 -3.968 -0.293 1.00 90.75 80 LYS A C 1
ATOM 598 O O . LYS A 1 80 ? 5.417 -4.696 0.691 1.00 90.75 80 LYS A O 1
ATOM 603 N N . GLY A 1 81 ? 5.752 -2.680 -0.233 1.00 85.50 81 GLY A N 1
ATOM 604 C CA . GLY A 1 81 ? 6.221 -2.048 1.008 1.00 85.50 81 GLY A CA 1
ATOM 605 C C . GLY A 1 81 ? 7.738 -2.044 1.195 1.00 85.50 81 GLY A C 1
ATOM 606 O O . GLY A 1 81 ? 8.248 -1.351 2.078 1.00 85.50 81 GLY A O 1
ATOM 607 N N . ALA A 1 82 ? 8.487 -2.712 0.315 1.00 89.62 82 ALA A N 1
ATOM 608 C CA . ALA A 1 82 ? 9.946 -2.728 0.305 1.00 89.62 82 ALA A CA 1
ATOM 609 C C . ALA A 1 82 ? 10.503 -1.418 -0.297 1.00 89.62 82 ALA A C 1
ATOM 611 O O . ALA A 1 82 ? 11.186 -1.408 -1.321 1.00 89.62 82 ALA A O 1
ATOM 612 N N . VAL A 1 83 ? 10.193 -0.287 0.354 1.00 86.75 83 VAL A N 1
ATOM 613 C CA . VAL A 1 83 ? 10.434 1.070 -0.167 1.00 86.75 83 VAL A CA 1
ATOM 614 C C . VAL A 1 83 ? 11.899 1.310 -0.480 1.00 86.75 83 VAL A C 1
ATOM 616 O O . VAL A 1 83 ? 12.239 1.707 -1.587 1.00 86.75 83 VAL A O 1
ATOM 619 N N . ARG A 1 84 ? 12.781 1.067 0.491 1.00 89.62 84 ARG A N 1
ATOM 620 C CA . ARG A 1 84 ? 14.207 1.364 0.342 1.00 89.62 84 ARG A CA 1
ATOM 621 C C . ARG A 1 84 ? 14.851 0.599 -0.823 1.00 89.62 84 ARG A C 1
ATOM 623 O O . ARG A 1 84 ? 15.431 1.268 -1.675 1.00 89.62 84 ARG A O 1
ATOM 630 N N . PRO A 1 85 ? 14.761 -0.744 -0.911 1.00 94.19 85 PRO A N 1
ATOM 631 C CA . PRO A 1 85 ? 15.315 -1.451 -2.063 1.00 94.19 85 PRO A CA 1
ATOM 632 C C . PRO A 1 85 ? 14.610 -1.060 -3.368 1.00 94.19 85 PRO A C 1
ATOM 634 O O . PRO A 1 85 ? 15.280 -0.901 -4.381 1.00 94.19 85 PRO A O 1
ATOM 637 N N . GLY A 1 86 ? 13.295 -0.818 -3.348 1.00 94.56 86 GLY A N 1
ATOM 638 C CA . GLY A 1 86 ? 12.566 -0.357 -4.528 1.00 94.56 86 GLY A CA 1
ATOM 639 C C . GLY A 1 86 ? 13.079 0.978 -5.079 1.00 94.56 86 GLY A C 1
ATOM 640 O O . GLY A 1 86 ? 13.330 1.087 -6.275 1.00 94.56 86 GLY A O 1
ATOM 641 N N . LEU A 1 87 ? 13.312 1.973 -4.215 1.00 93.94 87 LEU A N 1
ATOM 642 C CA . LEU A 1 87 ? 13.880 3.268 -4.610 1.00 93.94 87 LEU A CA 1
ATOM 643 C C . LEU A 1 87 ? 15.306 3.152 -5.144 1.00 93.94 87 LEU A C 1
ATOM 645 O O . LEU A 1 87 ? 15.627 3.805 -6.134 1.00 93.94 87 LEU A O 1
ATOM 649 N N . ILE A 1 88 ? 16.135 2.305 -4.526 1.00 96.19 88 ILE A N 1
ATOM 650 C CA . ILE A 1 88 ? 17.500 2.043 -5.000 1.00 96.19 88 ILE A CA 1
ATOM 651 C C . ILE A 1 88 ? 17.465 1.505 -6.433 1.00 96.19 88 ILE A C 1
ATOM 653 O O . ILE A 1 88 ? 18.152 2.043 -7.294 1.00 96.19 88 ILE A O 1
ATOM 657 N N . LEU A 1 89 ? 16.610 0.519 -6.723 1.00 97.50 89 LEU A N 1
ATOM 658 C CA . LEU A 1 89 ? 16.492 -0.039 -8.075 1.00 97.50 89 LEU A CA 1
ATOM 659 C C . LEU A 1 89 ? 16.010 0.991 -9.111 1.00 97.50 89 LEU A C 1
ATOM 661 O O . LEU A 1 89 ? 16.414 0.929 -10.271 1.00 97.50 89 LEU A O 1
ATOM 665 N N . ILE A 1 90 ? 15.156 1.942 -8.716 1.00 96.94 90 ILE A N 1
ATOM 666 C CA . ILE A 1 90 ? 14.705 3.027 -9.603 1.00 96.94 90 ILE A CA 1
ATOM 667 C C . ILE A 1 90 ? 15.837 4.028 -9.878 1.00 96.94 90 ILE A C 1
ATOM 669 O O . ILE A 1 90 ? 15.971 4.493 -11.010 1.00 96.94 90 ILE A O 1
ATOM 673 N N . ASP A 1 91 ? 16.658 4.360 -8.881 1.00 96.50 91 ASP A N 1
ATOM 674 C CA . ASP A 1 91 ? 17.804 5.253 -9.091 1.00 96.50 91 ASP A CA 1
ATOM 675 C C . ASP A 1 91 ? 18.908 4.571 -9.916 1.00 96.50 91 ASP A C 1
ATOM 677 O O . ASP A 1 91 ? 19.447 5.168 -10.847 1.00 96.50 91 ASP A O 1
ATOM 681 N N . GLU A 1 92 ? 19.161 3.281 -9.688 1.00 97.38 92 GLU A N 1
ATOM 682 C CA . GLU A 1 92 ? 20.036 2.467 -10.540 1.00 97.38 92 GLU A CA 1
ATOM 683 C C . GLU A 1 92 ? 19.538 2.394 -11.982 1.00 97.38 92 GLU A C 1
ATOM 685 O O . GLU A 1 92 ? 20.315 2.605 -12.910 1.00 97.38 92 GLU A O 1
ATOM 690 N N . ALA A 1 93 ? 18.236 2.184 -12.192 1.00 97.44 93 ALA A N 1
ATOM 691 C CA . ALA A 1 93 ? 17.650 2.232 -13.525 1.00 97.44 93 ALA A CA 1
ATOM 692 C C . ALA A 1 93 ? 17.961 3.555 -14.240 1.00 97.44 93 ALA A C 1
ATOM 694 O O . ALA A 1 93 ? 18.261 3.563 -15.434 1.00 97.44 93 ALA A O 1
ATOM 695 N N . ARG A 1 94 ? 17.923 4.677 -13.512 1.00 97.06 94 ARG A N 1
ATOM 696 C CA . ARG A 1 94 ? 18.266 6.002 -14.039 1.00 97.06 94 ARG A CA 1
ATOM 697 C C . ARG A 1 94 ? 19.747 6.093 -14.417 1.00 97.06 94 ARG A C 1
ATOM 699 O O . ARG A 1 94 ? 20.052 6.607 -15.490 1.00 97.06 94 ARG A O 1
ATOM 706 N N . MET A 1 95 ? 20.645 5.540 -13.598 1.00 96.81 95 MET A N 1
ATOM 707 C CA . MET A 1 95 ? 22.076 5.422 -13.923 1.00 96.81 95 MET A CA 1
ATOM 708 C C . MET A 1 95 ? 22.324 4.558 -15.169 1.00 96.81 95 MET A C 1
ATOM 710 O O . MET A 1 95 ? 23.238 4.842 -15.936 1.00 96.81 95 MET A O 1
ATOM 714 N N . PHE A 1 96 ? 21.474 3.559 -15.419 1.00 96.31 96 PHE A N 1
ATOM 715 C CA . PHE A 1 96 ? 21.529 2.701 -16.609 1.00 96.31 96 PHE A CA 1
ATOM 716 C C . PHE A 1 96 ? 20.795 3.270 -17.836 1.00 96.31 96 PHE A C 1
ATOM 718 O O . PHE A 1 96 ? 20.644 2.586 -18.847 1.00 96.31 96 PHE A O 1
ATOM 725 N N . GLY A 1 97 ? 20.348 4.527 -17.780 1.00 95.75 97 GLY A N 1
ATOM 726 C CA . GLY A 1 97 ? 19.754 5.219 -18.925 1.00 95.75 97 GLY A CA 1
ATOM 727 C C . GLY A 1 97 ? 18.228 5.162 -18.998 1.00 95.75 97 GLY A C 1
ATOM 728 O O . GLY A 1 97 ? 17.665 5.433 -20.061 1.00 95.75 97 GLY A O 1
ATOM 729 N N . LEU A 1 98 ? 17.524 4.848 -17.901 1.00 95.62 98 LEU A N 1
ATOM 730 C CA . LEU A 1 98 ? 16.070 5.021 -17.862 1.00 95.62 98 LEU A CA 1
ATOM 731 C C . LEU A 1 98 ? 15.726 6.509 -18.075 1.00 95.62 98 LEU A C 1
ATOM 733 O O . LEU A 1 98 ? 16.233 7.358 -17.334 1.00 95.62 98 LEU A O 1
ATOM 737 N N . PRO A 1 99 ? 14.832 6.851 -19.024 1.00 95.56 99 PRO A N 1
ATOM 738 C CA . PRO A 1 99 ? 14.402 8.228 -19.226 1.00 95.56 99 PRO A CA 1
ATOM 739 C C . PRO A 1 99 ? 13.872 8.862 -17.927 1.00 95.56 99 PRO A C 1
ATOM 741 O O . PRO A 1 99 ? 13.039 8.241 -17.255 1.00 95.56 99 PRO A O 1
ATOM 744 N N . PRO A 1 100 ? 14.258 10.110 -17.589 1.00 93.44 100 PRO A N 1
ATOM 745 C CA . PRO A 1 100 ? 13.799 10.784 -16.373 1.00 93.44 100 PRO A CA 1
ATOM 746 C C . PRO A 1 100 ? 12.275 10.828 -16.231 1.00 93.44 100 PRO A C 1
ATOM 748 O O . PRO A 1 100 ? 11.767 10.658 -15.128 1.00 93.44 100 PRO A O 1
ATOM 751 N N . ALA A 1 101 ? 11.546 10.958 -17.343 1.00 93.50 101 ALA A N 1
ATOM 752 C CA . ALA A 1 101 ? 10.082 10.945 -17.370 1.00 93.50 101 ALA A CA 1
ATOM 753 C C . ALA A 1 101 ? 9.455 9.652 -16.805 1.00 93.50 101 ALA A C 1
ATOM 755 O O . ALA A 1 101 ? 8.305 9.674 -16.378 1.00 93.50 101 ALA A O 1
ATOM 756 N N . LEU A 1 102 ? 10.195 8.536 -16.780 1.00 90.00 102 LEU A N 1
ATOM 757 C CA . LEU A 1 102 ? 9.733 7.257 -16.230 1.00 90.00 102 LEU A CA 1
ATOM 758 C C . LEU A 1 102 ? 10.151 7.046 -14.763 1.00 90.00 102 LEU A C 1
ATOM 760 O O . LEU A 1 102 ? 9.460 6.334 -14.037 1.00 90.00 102 LEU A O 1
ATOM 764 N N . ALA A 1 103 ? 11.259 7.648 -14.313 1.00 92.06 103 ALA A N 1
ATOM 765 C CA . ALA A 1 103 ? 11.743 7.533 -12.930 1.00 92.06 103 ALA A CA 1
ATOM 766 C C . ALA A 1 103 ? 11.199 8.636 -12.011 1.00 92.06 103 ALA A C 1
ATOM 768 O O . ALA A 1 103 ? 10.730 8.346 -10.908 1.00 92.06 103 ALA A O 1
ATOM 769 N N . ALA A 1 104 ? 11.269 9.895 -12.454 1.00 89.38 104 ALA A N 1
ATOM 770 C CA . ALA A 1 104 ? 11.045 11.071 -11.616 1.00 89.38 104 ALA A CA 1
ATOM 771 C C . ALA A 1 104 ? 9.672 11.077 -10.923 1.00 89.38 104 ALA A C 1
ATOM 773 O O . ALA A 1 104 ? 9.664 11.262 -9.707 1.00 89.38 104 ALA A O 1
ATOM 774 N N . PRO A 1 105 ? 8.544 10.755 -11.596 1.00 87.88 105 PRO A N 1
ATOM 775 C CA . PRO A 1 105 ? 7.242 10.737 -10.927 1.00 87.88 105 PRO A CA 1
ATOM 776 C C . PRO A 1 105 ? 7.172 9.730 -9.773 1.00 87.88 105 PRO A C 1
ATOM 778 O O . PRO A 1 105 ? 6.528 9.979 -8.756 1.00 87.88 105 PRO A O 1
ATOM 781 N N . THR A 1 106 ? 7.850 8.586 -9.913 1.00 87.00 106 THR A N 1
ATOM 782 C CA . THR A 1 106 ? 7.895 7.562 -8.862 1.00 87.00 106 THR A CA 1
ATOM 783 C C . THR A 1 106 ? 8.747 8.040 -7.688 1.00 87.00 106 THR A C 1
ATOM 785 O O . THR A 1 106 ? 8.309 7.957 -6.542 1.00 87.00 106 THR A O 1
ATOM 788 N N . LEU A 1 107 ? 9.949 8.558 -7.964 1.00 88.00 107 LEU A N 1
ATOM 789 C CA . LEU A 1 107 ? 10.877 9.035 -6.935 1.00 88.00 107 LEU A CA 1
ATOM 790 C C . LEU A 1 107 ? 10.310 10.223 -6.153 1.00 88.00 107 LEU A C 1
ATOM 792 O O . LEU A 1 107 ? 10.389 10.230 -4.930 1.00 88.00 107 LEU A O 1
ATOM 796 N N . GLU A 1 108 ? 9.709 11.194 -6.840 1.00 85.75 108 GLU A N 1
ATOM 797 C CA . GLU A 1 108 ? 9.090 12.367 -6.218 1.00 85.75 108 GLU A CA 1
ATOM 798 C C . GLU A 1 108 ? 7.966 11.953 -5.267 1.00 85.75 108 GLU A C 1
ATOM 800 O O . GLU A 1 108 ? 7.964 12.326 -4.094 1.00 85.75 108 GLU A O 1
ATOM 805 N N . ARG A 1 109 ? 7.052 11.103 -5.744 1.00 80.88 109 ARG A N 1
ATOM 806 C CA . ARG A 1 109 ? 5.908 10.625 -4.965 1.00 80.88 109 ARG A CA 1
ATOM 807 C C . ARG A 1 109 ? 6.339 9.866 -3.712 1.00 80.88 109 ARG A C 1
ATOM 809 O O . ARG A 1 109 ? 5.813 10.100 -2.627 1.00 80.88 109 ARG A O 1
ATOM 816 N N . TRP A 1 110 ? 7.309 8.965 -3.838 1.00 82.81 110 TRP A N 1
ATOM 817 C CA . TRP A 1 110 ? 7.841 8.244 -2.682 1.00 82.81 110 TRP A CA 1
ATOM 818 C C . TRP A 1 110 ? 8.681 9.131 -1.767 1.00 82.81 110 TRP A C 1
ATOM 820 O O . TRP A 1 110 ? 8.650 8.932 -0.556 1.00 82.81 110 TRP A O 1
ATOM 830 N N . GLY A 1 111 ? 9.376 10.130 -2.312 1.00 80.69 111 GLY A N 1
ATOM 831 C CA . GLY A 1 111 ? 10.050 11.166 -1.536 1.00 80.69 111 GLY A CA 1
ATOM 832 C C . GLY A 1 111 ? 9.071 11.939 -0.653 1.00 80.69 111 GLY A C 1
ATOM 833 O O . GLY A 1 111 ? 9.334 12.109 0.535 1.00 80.69 111 GLY A O 1
ATOM 834 N N . GLN A 1 112 ? 7.906 12.311 -1.195 1.00 75.56 112 GLN A N 1
ATOM 835 C CA . GLN A 1 112 ? 6.819 12.921 -0.425 1.00 75.56 112 GLN A CA 1
ATOM 836 C C . GLN A 1 112 ? 6.309 11.972 0.668 1.00 75.56 112 GLN A C 1
ATOM 838 O O . GLN A 1 112 ? 6.226 12.360 1.825 1.00 75.56 112 GLN A O 1
ATOM 843 N N . VAL A 1 113 ? 6.026 10.701 0.362 1.00 74.94 113 VAL A N 1
ATOM 844 C CA . VAL A 1 113 ? 5.601 9.739 1.404 1.00 74.94 113 VAL A CA 1
ATOM 845 C C . VAL A 1 113 ? 6.631 9.589 2.519 1.00 74.94 113 VAL A C 1
ATOM 847 O O . VAL A 1 113 ? 6.278 9.544 3.697 1.00 74.94 113 VAL A O 1
ATOM 850 N N . LEU A 1 114 ? 7.911 9.510 2.167 1.00 77.50 114 LEU A N 1
ATOM 851 C CA . LEU A 1 114 ? 8.974 9.378 3.152 1.00 77.50 114 LEU A CA 1
ATOM 852 C C . LEU A 1 114 ? 9.138 10.642 4.001 1.00 77.50 114 LEU A C 1
ATOM 854 O O . LEU A 1 114 ? 9.384 10.507 5.199 1.00 77.50 114 LEU A O 1
ATOM 858 N N . SER A 1 115 ? 8.956 11.840 3.435 1.00 74.06 115 SER A N 1
ATOM 859 C CA . SER A 1 115 ? 8.978 13.076 4.225 1.00 74.06 115 SER A CA 1
ATOM 860 C C . SER A 1 115 ? 7.821 13.127 5.231 1.00 74.06 115 SER A C 1
ATOM 862 O O . SER A 1 115 ? 8.015 13.589 6.356 1.00 74.06 115 SER A O 1
ATOM 864 N N . TRP A 1 116 ? 6.662 12.541 4.901 1.00 68.31 116 TRP A N 1
ATOM 865 C CA . TRP A 1 116 ? 5.523 12.435 5.821 1.00 68.31 116 TRP A CA 1
ATOM 866 C C . TRP A 1 116 ? 5.767 11.522 7.019 1.00 68.31 116 TRP A C 1
ATOM 868 O O . TRP A 1 116 ? 5.283 11.823 8.110 1.00 68.31 116 TRP A O 1
ATOM 878 N N . ARG A 1 117 ? 6.553 10.448 6.873 1.00 67.62 117 ARG A N 1
ATOM 879 C CA . ARG A 1 117 ? 6.892 9.567 8.009 1.00 67.62 117 ARG A CA 1
ATOM 880 C C . ARG A 1 117 ? 7.635 10.296 9.132 1.00 67.62 117 ARG A C 1
ATOM 882 O O . ARG A 1 117 ? 7.572 9.853 10.270 1.00 67.62 117 ARG A O 1
ATOM 889 N N . GLY A 1 118 ? 8.327 11.393 8.819 1.00 54.78 118 GLY A N 1
ATOM 890 C CA . GLY A 1 118 ? 8.998 12.242 9.808 1.00 54.78 118 GLY A CA 1
ATOM 891 C C . GLY A 1 118 ? 8.140 13.392 10.345 1.00 54.78 118 GLY A C 1
ATOM 892 O O . GLY A 1 118 ? 8.521 14.013 11.331 1.00 54.78 118 GLY A O 1
ATOM 893 N N . ALA A 1 119 ? 7.002 13.683 9.708 1.00 51.53 119 ALA A N 1
ATOM 894 C CA . ALA A 1 119 ? 6.130 14.814 10.038 1.00 51.53 119 ALA A CA 1
ATOM 895 C C . ALA A 1 119 ? 4.892 14.417 10.867 1.00 51.53 119 ALA A C 1
ATOM 897 O O . ALA A 1 119 ? 4.098 15.280 11.243 1.00 51.53 119 ALA A O 1
ATOM 898 N N . GLY A 1 120 ? 4.700 13.119 11.128 1.00 56.34 120 GLY A N 1
ATOM 899 C CA . GLY A 1 120 ? 3.547 12.593 11.854 1.00 56.34 120 GLY A CA 1
ATOM 900 C C . GLY A 1 120 ? 3.451 13.119 13.289 1.00 56.34 120 GLY A C 1
ATOM 901 O O . GLY A 1 120 ? 4.395 13.036 14.066 1.00 56.34 120 GLY A O 1
ATOM 902 N N . SER A 1 121 ? 2.270 13.623 13.646 1.00 58.09 121 SER A N 1
ATOM 903 C CA . SER A 1 121 ? 1.896 14.120 14.978 1.00 58.09 121 SER A CA 1
ATOM 904 C C . SER A 1 121 ? 1.412 13.022 15.937 1.00 58.09 121 SER A C 1
ATOM 906 O O . SER A 1 121 ? 1.074 13.310 17.085 1.00 58.09 121 SER A O 1
ATOM 908 N N . PHE A 1 122 ? 1.371 11.766 15.485 1.00 68.00 122 PHE A N 1
ATOM 909 C CA . PHE A 1 122 ? 0.995 10.626 16.315 1.00 68.00 122 PHE A CA 1
ATOM 910 C C . PHE A 1 122 ? 2.228 10.045 17.002 1.00 68.00 122 PHE A C 1
ATOM 912 O O . PHE A 1 122 ? 3.191 9.657 16.346 1.00 68.00 122 PHE A O 1
ATOM 919 N N . GLY A 1 123 ? 2.185 9.963 18.331 1.00 66.12 123 GLY A N 1
ATOM 920 C CA . GLY A 1 123 ? 3.202 9.247 19.093 1.00 66.12 123 GLY A CA 1
ATOM 921 C C . GLY A 1 123 ? 3.158 7.744 18.805 1.00 66.12 123 GLY A C 1
ATOM 922 O O . GLY A 1 123 ? 2.107 7.194 18.462 1.00 66.12 123 GLY A O 1
ATOM 923 N N . ALA A 1 124 ? 4.291 7.073 18.990 1.00 67.62 124 ALA A N 1
ATOM 924 C CA . ALA A 1 124 ? 4.343 5.618 19.091 1.00 67.62 124 ALA A CA 1
ATOM 925 C C . ALA A 1 124 ? 3.274 5.092 20.071 1.00 67.62 124 ALA A C 1
ATOM 927 O O . ALA A 1 124 ? 3.058 5.684 21.126 1.00 67.62 124 ALA A O 1
ATOM 928 N N . ASP A 1 125 ? 2.604 3.997 19.703 1.00 75.00 125 ASP A N 1
ATOM 929 C CA . ASP A 1 125 ? 1.567 3.317 20.493 1.00 75.00 125 ASP A CA 1
ATOM 930 C C . ASP A 1 125 ? 0.353 4.195 20.840 1.00 75.00 125 ASP A C 1
ATOM 932 O O . ASP A 1 125 ? -0.371 3.956 21.811 1.00 75.00 125 ASP A O 1
ATOM 936 N N . SER A 1 126 ? 0.082 5.203 20.005 1.00 83.25 126 SER A N 1
ATOM 937 C CA . SER A 1 126 ? -1.102 6.044 20.156 1.00 83.25 126 SER A CA 1
ATOM 938 C C . SER A 1 126 ? -2.380 5.224 19.994 1.00 83.25 126 SER A C 1
ATOM 940 O O . SER A 1 126 ? -2.579 4.517 19.002 1.00 83.25 126 SER A O 1
ATOM 942 N N . VAL A 1 127 ? -3.292 5.386 20.951 1.00 89.06 127 VAL A N 1
ATOM 943 C CA . VAL A 1 127 ? -4.669 4.902 20.850 1.00 89.06 127 VAL A CA 1
ATOM 944 C C . VAL A 1 127 ? -5.554 6.080 20.474 1.00 89.06 127 VAL A C 1
ATOM 946 O O . VAL A 1 127 ? -5.709 7.031 21.237 1.00 89.06 127 VAL A O 1
ATOM 949 N N . VAL A 1 128 ? -6.148 6.008 19.290 1.00 89.69 128 VAL A N 1
ATOM 950 C CA . VAL A 1 128 ? -6.983 7.058 18.717 1.00 89.69 128 VAL A CA 1
ATOM 951 C C . VAL A 1 128 ? -8.424 6.564 18.649 1.00 89.69 128 VAL A C 1
ATOM 953 O O . VAL A 1 128 ? -8.708 5.469 18.160 1.00 89.69 128 VAL A O 1
ATOM 956 N N . LYS A 1 129 ? -9.366 7.381 19.127 1.00 92.00 129 LYS A N 1
ATOM 957 C CA . LYS A 1 129 ? -10.796 7.124 18.929 1.00 92.00 129 LYS A CA 1
ATOM 958 C C . LYS A 1 129 ? -11.186 7.594 17.532 1.00 92.00 129 LYS A C 1
ATOM 960 O O . LYS A 1 129 ? -11.364 8.790 17.307 1.00 92.00 129 LYS A O 1
ATOM 965 N N . ALA A 1 130 ? -11.295 6.657 16.604 1.00 93.31 130 ALA A N 1
ATOM 966 C CA . ALA A 1 130 ? -11.707 6.930 15.239 1.00 93.31 130 ALA A CA 1
ATOM 967 C C . ALA A 1 130 ? -13.240 7.033 15.127 1.00 93.31 130 ALA A C 1
ATOM 969 O O . ALA A 1 130 ? -13.996 6.801 16.077 1.00 93.31 130 ALA A O 1
ATOM 970 N N . ARG A 1 131 ? -13.712 7.432 13.950 1.00 93.06 131 ARG A N 1
ATOM 971 C CA . ARG A 1 131 ? -15.127 7.482 13.568 1.00 93.06 131 ARG A CA 1
ATOM 972 C C . ARG A 1 131 ? -15.307 6.837 12.205 1.00 93.06 131 ARG A C 1
ATOM 974 O O . ARG A 1 131 ? -14.336 6.543 11.520 1.00 93.06 131 ARG A O 1
ATOM 981 N N . GLU A 1 132 ? -16.553 6.611 11.838 1.00 88.62 132 GLU A N 1
ATOM 982 C CA . GLU A 1 132 ? -16.892 6.219 10.477 1.00 88.62 132 GLU A CA 1
ATOM 983 C C . GLU A 1 132 ? -16.486 7.323 9.495 1.00 88.62 132 GLU A C 1
ATOM 985 O O . GLU A 1 132 ? -16.630 8.510 9.809 1.00 88.62 132 GLU A O 1
ATOM 990 N N . GLY A 1 133 ? -15.932 6.914 8.352 1.00 87.94 133 GLY A N 1
ATOM 991 C CA . GLY A 1 133 ? -15.555 7.818 7.273 1.00 87.94 133 GLY A CA 1
ATOM 992 C C . GLY A 1 133 ? -16.775 8.533 6.698 1.00 87.94 133 GLY A C 1
ATOM 993 O O . GLY A 1 133 ? -17.864 7.968 6.655 1.00 87.94 133 GLY A O 1
ATOM 994 N N . ARG A 1 134 ? -16.609 9.783 6.256 1.00 86.06 134 ARG A N 1
ATOM 995 C CA . ARG A 1 134 ? -17.676 10.512 5.545 1.00 86.06 134 ARG A CA 1
ATOM 996 C C . 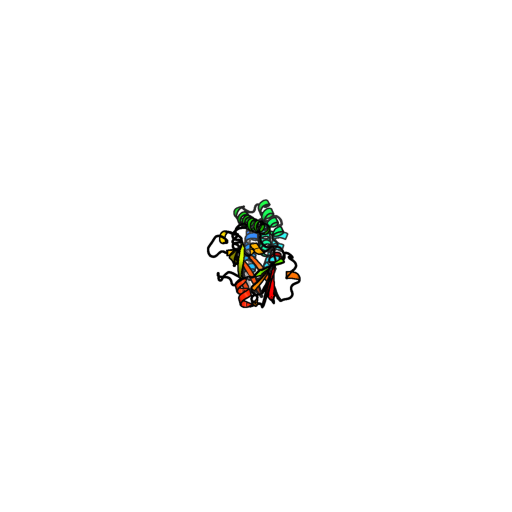ARG A 1 134 ? -17.626 10.254 4.043 1.00 86.06 134 ARG A C 1
ATOM 998 O O . ARG A 1 134 ? -18.659 10.272 3.381 1.00 86.06 134 ARG A O 1
ATOM 1005 N N . ASP A 1 135 ? -16.431 10.041 3.507 1.00 83.69 135 ASP A N 1
ATOM 1006 C CA . ASP A 1 135 ? -16.203 9.591 2.140 1.00 83.69 135 ASP A CA 1
ATOM 1007 C C . ASP A 1 135 ? -16.407 8.065 2.032 1.00 83.69 135 ASP A C 1
ATOM 1009 O O . ASP A 1 135 ? -15.816 7.330 2.824 1.00 83.69 135 ASP A O 1
ATOM 1013 N N . PRO A 1 136 ? -17.165 7.560 1.041 1.00 80.38 136 PRO A N 1
ATOM 1014 C CA . PRO A 1 136 ? -17.282 6.122 0.779 1.00 80.38 136 PRO A CA 1
ATOM 1015 C C . PRO A 1 136 ? -15.944 5.399 0.544 1.00 80.38 136 PRO A C 1
ATOM 1017 O O . PRO A 1 136 ? -15.850 4.190 0.726 1.00 80.38 136 PRO A O 1
ATOM 1020 N N . ALA A 1 137 ? -14.901 6.118 0.123 1.00 81.38 137 ALA A N 1
ATOM 1021 C CA . ALA A 1 137 ? -13.553 5.585 -0.058 1.00 81.38 137 ALA A CA 1
ATOM 1022 C C . ALA A 1 137 ? -12.694 5.629 1.222 1.00 81.38 137 ALA A C 1
ATOM 1024 O O . ALA A 1 137 ? -11.533 5.205 1.197 1.00 81.38 137 ALA A O 1
ATOM 1025 N N . ALA A 1 138 ? -13.217 6.173 2.325 1.00 89.50 138 ALA A N 1
ATOM 1026 C CA . ALA A 1 138 ? -12.511 6.253 3.595 1.00 89.50 138 ALA A CA 1
ATOM 1027 C C . ALA A 1 138 ? -12.681 4.979 4.422 1.00 89.50 138 ALA A C 1
ATOM 1029 O O . ALA A 1 138 ? -13.768 4.426 4.541 1.00 89.50 138 ALA A O 1
ATOM 1030 N N . LEU A 1 139 ? -11.589 4.547 5.050 1.00 92.25 139 LEU A N 1
ATOM 1031 C CA . LEU A 1 139 ? -11.595 3.435 5.999 1.00 92.25 139 LEU A CA 1
ATOM 1032 C C . LEU A 1 139 ? -12.236 3.849 7.330 1.00 92.25 139 LEU A C 1
ATOM 1034 O O . LEU A 1 139 ? -12.942 3.071 7.963 1.00 92.25 139 LEU A O 1
ATOM 1038 N N . PHE A 1 140 ? -11.939 5.072 7.766 1.00 92.69 140 PHE A N 1
ATOM 1039 C CA . PHE A 1 140 ? -12.423 5.707 8.989 1.00 92.69 140 PHE A CA 1
ATOM 1040 C C . PHE A 1 140 ? -12.006 7.184 8.983 1.00 92.69 140 PHE A C 1
ATOM 1042 O O . PHE A 1 140 ? -11.204 7.602 8.149 1.00 92.69 140 PHE A O 1
ATOM 1049 N N . SER A 1 141 ? -12.485 7.970 9.945 1.00 91.81 141 SER A N 1
ATOM 1050 C CA . SER A 1 141 ? -11.976 9.318 10.223 1.00 91.81 141 SER A CA 1
ATOM 1051 C C . SER A 1 141 ? -11.221 9.363 11.548 1.00 91.81 141 SER A C 1
ATOM 1053 O O . SER A 1 141 ? -11.644 8.748 12.530 1.00 91.81 141 SER A O 1
ATOM 1055 N N . ILE A 1 142 ? -10.149 10.151 11.612 1.00 90.06 142 ILE A N 1
ATOM 1056 C CA . ILE A 1 142 ? -9.369 10.390 12.834 1.00 90.06 142 ILE A CA 1
ATOM 1057 C C . ILE A 1 142 ? -9.312 11.882 13.174 1.00 90.06 142 ILE A C 1
ATOM 1059 O O . ILE A 1 142 ? -9.398 12.717 12.268 1.00 90.06 142 ILE A O 1
ATOM 1063 N N . PRO A 1 143 ? -9.177 12.245 14.461 1.00 87.88 143 PRO A N 1
ATOM 1064 C CA . PRO A 1 143 ? -8.916 13.620 14.844 1.00 87.88 143 PRO A CA 1
ATOM 1065 C C . PRO A 1 143 ? -7.456 13.978 14.543 1.00 87.88 143 PRO A C 1
ATOM 1067 O O . PRO A 1 143 ? -6.538 13.255 14.928 1.00 87.88 143 PRO A O 1
ATOM 1070 N N . LEU A 1 144 ? -7.250 15.119 13.894 1.00 80.81 144 LEU A N 1
ATOM 1071 C CA . LEU A 1 144 ? -5.948 15.733 13.666 1.00 80.81 144 LEU A CA 1
ATOM 1072 C C . LEU A 1 144 ? -5.917 17.128 14.293 1.00 80.81 144 LEU A C 1
ATOM 1074 O O . LEU A 1 144 ? -6.911 17.850 14.191 1.00 80.81 144 LEU A O 1
ATOM 1078 N N . PRO A 1 145 ? -4.796 17.550 14.896 1.00 74.56 145 PRO A N 1
ATOM 1079 C CA . PRO A 1 145 ? -4.633 18.936 15.310 1.00 74.56 145 PRO A CA 1
ATOM 1080 C C . PRO A 1 145 ? -4.642 19.851 14.078 1.00 74.56 145 PRO A C 1
ATOM 1082 O O . PRO A 1 145 ? -3.866 19.657 13.144 1.00 74.56 145 PRO A O 1
ATOM 1085 N N . ARG A 1 146 ? -5.516 20.864 14.075 1.00 70.62 146 ARG A N 1
ATOM 1086 C CA . ARG A 1 146 ? -5.576 21.898 13.026 1.00 70.62 146 ARG A CA 1
ATOM 1087 C C . ARG A 1 146 ? -4.349 22.806 13.061 1.00 70.62 146 ARG A C 1
ATOM 1089 O O . ARG A 1 146 ? -3.917 23.319 12.035 1.00 70.62 146 ARG A O 1
ATOM 1096 N N . SER A 1 147 ? -3.832 23.026 14.263 1.00 66.25 147 SER A N 1
ATOM 1097 C CA . SER A 1 147 ? -2.640 23.803 14.570 1.00 66.25 147 SER A CA 1
ATOM 1098 C C . SER A 1 147 ? -2.033 23.255 15.857 1.00 66.25 147 SER A C 1
ATOM 1100 O O . SER A 1 147 ? -2.758 22.810 16.748 1.00 66.25 147 SER A O 1
ATOM 1102 N N . THR A 1 148 ? -0.710 23.327 15.980 1.00 62.50 148 THR A N 1
ATOM 1103 C CA . THR A 1 148 ? 0.002 23.012 17.228 1.00 62.50 148 THR A CA 1
ATOM 1104 C C . THR A 1 148 ? -0.300 24.014 18.347 1.00 62.50 148 THR A C 1
ATOM 1106 O O . THR A 1 148 ? -0.010 23.729 19.503 1.00 62.50 148 THR A O 1
ATOM 1109 N N . VAL A 1 149 ? -0.891 25.169 18.016 1.00 63.88 149 VAL A N 1
ATOM 1110 C CA . VAL A 1 149 ? -1.105 26.290 18.943 1.00 63.88 149 VAL A CA 1
ATOM 1111 C C . VAL A 1 149 ? -2.536 26.352 19.484 1.00 63.88 149 VAL A C 1
ATOM 1113 O O . VAL A 1 149 ? -2.713 26.635 20.663 1.00 63.88 149 VAL A O 1
ATOM 1116 N N . SER A 1 150 ? -3.565 26.107 18.659 1.00 63.78 150 SER A N 1
ATOM 1117 C CA . SER A 1 150 ? -4.963 26.331 19.085 1.00 63.78 150 SER A CA 1
ATOM 1118 C C . SER A 1 150 ? -5.606 25.141 19.798 1.00 63.78 150 SER A C 1
ATOM 1120 O O . SER A 1 150 ? -6.645 25.304 20.426 1.00 63.78 150 SER A O 1
ATOM 1122 N N . GLY A 1 151 ? -5.020 23.941 19.703 1.00 67.44 151 GLY A N 1
ATOM 1123 C CA . GLY A 1 151 ? -5.612 22.715 20.252 1.00 67.44 151 GLY A CA 1
ATOM 1124 C C . GLY A 1 151 ? -6.881 22.240 19.527 1.00 67.44 151 GLY A C 1
ATOM 1125 O O . GLY A 1 151 ? -7.424 21.193 19.878 1.00 67.44 151 GLY A O 1
ATOM 1126 N N . ASP A 1 152 ? -7.343 22.963 18.500 1.00 78.25 152 ASP A N 1
ATOM 1127 C CA . ASP A 1 152 ? -8.520 22.582 17.724 1.00 78.25 152 ASP A CA 1
ATOM 1128 C C . ASP A 1 152 ? -8.267 21.294 16.945 1.00 78.25 152 ASP A C 1
ATOM 1130 O O . ASP A 1 152 ? -7.253 21.150 16.255 1.00 78.25 152 ASP A O 1
ATOM 1134 N N . LEU A 1 153 ? -9.231 20.376 16.999 1.00 80.56 153 LEU A N 1
ATOM 1135 C CA . LEU A 1 153 ? -9.192 19.125 16.252 1.00 80.56 153 LEU A CA 1
ATOM 1136 C C . LEU A 1 153 ? -10.078 19.210 15.009 1.00 80.56 153 LEU A C 1
ATOM 1138 O O . LEU A 1 153 ? -11.251 19.577 15.081 1.00 80.56 153 LEU A O 1
ATOM 1142 N N . VAL A 1 154 ? -9.533 18.794 13.871 1.00 83.75 154 VAL A N 1
ATOM 1143 C CA . VAL A 1 154 ? -10.275 18.563 12.631 1.00 83.75 154 VAL A CA 1
ATOM 1144 C C . VAL A 1 154 ? -10.359 17.064 12.390 1.00 83.75 154 VAL A C 1
ATOM 1146 O O . VAL A 1 154 ? -9.380 16.339 12.526 1.00 83.75 154 VAL A O 1
ATOM 1149 N N . TRP A 1 155 ? -11.548 16.588 12.030 1.00 87.19 155 TRP A N 1
ATOM 1150 C CA . TRP A 1 155 ? -11.733 15.202 11.617 1.00 87.19 155 TRP A CA 1
ATOM 1151 C C . TRP A 1 155 ? -11.306 15.044 10.166 1.00 87.19 155 TRP A C 1
ATOM 1153 O O . TRP A 1 155 ? -11.880 15.702 9.294 1.00 87.19 155 TRP A O 1
ATOM 1163 N N . ALA A 1 156 ? -10.344 14.161 9.920 1.00 87.88 156 ALA A N 1
ATOM 1164 C CA . ALA A 1 156 ? -9.876 13.829 8.586 1.00 87.88 156 ALA A CA 1
ATOM 1165 C C . ALA A 1 156 ? -10.194 12.376 8.244 1.00 87.88 156 ALA A C 1
ATOM 1167 O O . ALA A 1 156 ? -9.957 11.474 9.048 1.00 87.88 156 ALA A O 1
ATOM 1168 N N . ASP A 1 157 ? -10.723 12.168 7.047 1.00 90.62 157 ASP A N 1
ATOM 1169 C CA . ASP A 1 157 ? -11.009 10.851 6.496 1.00 90.62 157 ASP A CA 1
ATOM 1170 C C . ASP A 1 157 ? -9.712 10.197 6.012 1.00 90.62 157 ASP A C 1
ATOM 1172 O O . ASP A 1 157 ? -8.965 10.785 5.228 1.00 90.62 157 ASP A O 1
ATOM 1176 N N . VAL A 1 158 ? -9.446 8.978 6.474 1.00 89.81 158 VAL A N 1
ATOM 1177 C CA . VAL A 1 158 ? -8.287 8.181 6.070 1.00 89.81 158 VAL A CA 1
ATOM 1178 C C . VAL A 1 158 ? -8.675 7.333 4.875 1.00 89.81 158 VAL A C 1
ATOM 1180 O O . VAL A 1 158 ? -9.479 6.410 4.995 1.00 89.81 158 VAL A O 1
ATOM 1183 N N . VAL A 1 159 ? -8.099 7.635 3.719 1.00 89.75 159 VAL A N 1
ATOM 1184 C CA . VAL A 1 159 ? -8.394 6.935 2.465 1.00 89.75 159 VAL A CA 1
ATOM 1185 C C . VAL A 1 159 ? -7.193 6.127 1.990 1.00 89.75 159 VAL A C 1
ATOM 1187 O O . VAL A 1 159 ? -6.046 6.402 2.334 1.00 89.75 159 VAL A O 1
ATOM 1190 N N . THR A 1 160 ? -7.454 5.103 1.182 1.00 88.25 160 THR A N 1
ATOM 1191 C CA . THR A 1 160 ? -6.430 4.124 0.787 1.00 88.25 160 THR A CA 1
ATOM 1192 C C . THR A 1 160 ? -5.485 4.618 -0.301 1.00 88.25 160 THR A C 1
ATOM 1194 O O . THR A 1 160 ? -4.434 4.015 -0.494 1.00 88.25 160 THR A O 1
ATOM 1197 N N . ARG A 1 161 ? -5.881 5.648 -1.060 1.00 84.12 161 ARG A N 1
ATOM 1198 C CA . ARG A 1 161 ? -5.070 6.236 -2.133 1.00 84.12 161 ARG A CA 1
ATOM 1199 C C . ARG A 1 161 ? -4.037 7.206 -1.567 1.00 84.12 161 ARG A C 1
ATOM 1201 O O . ARG A 1 161 ? -4.300 7.851 -0.555 1.00 84.12 161 ARG A O 1
ATOM 1208 N N . MET A 1 162 ? -2.931 7.368 -2.286 1.00 78.31 162 MET A N 1
ATOM 1209 C CA . MET A 1 162 ? -1.939 8.395 -1.977 1.00 78.31 162 MET A CA 1
ATOM 1210 C C . MET A 1 162 ? -2.505 9.776 -2.326 1.00 78.31 162 MET A C 1
ATOM 1212 O O . MET A 1 162 ? -3.016 9.980 -3.432 1.00 78.31 162 MET A O 1
ATOM 1216 N N . ILE A 1 163 ? -2.450 10.715 -1.386 1.00 72.00 163 ILE A N 1
ATOM 1217 C CA . ILE A 1 163 ? -2.904 12.104 -1.581 1.00 72.00 163 ILE A CA 1
ATOM 1218 C C . ILE A 1 163 ? -1.869 13.121 -1.104 1.00 72.00 163 ILE A C 1
ATOM 1220 O O . ILE A 1 163 ? -1.985 14.299 -1.426 1.00 72.00 163 ILE A O 1
ATOM 1224 N N . GLY A 1 164 ? -0.876 12.704 -0.318 1.00 64.69 164 GLY A N 1
ATOM 1225 C CA . GLY A 1 164 ? -0.131 13.661 0.491 1.00 64.69 164 GLY A CA 1
ATOM 1226 C C . GLY A 1 164 ? -1.071 14.375 1.474 1.00 64.69 164 GLY A C 1
ATOM 1227 O O . GLY A 1 164 ? -2.123 13.849 1.851 1.00 64.69 164 GLY A O 1
ATOM 1228 N N . THR A 1 165 ? -0.713 15.588 1.899 1.00 51.12 165 THR A N 1
ATOM 1229 C CA . THR A 1 165 ? -1.550 16.410 2.798 1.00 51.12 165 THR A CA 1
ATOM 1230 C C . THR A 1 165 ? -2.414 17.432 2.090 1.00 51.12 165 THR A C 1
ATOM 1232 O O . THR A 1 165 ? -3.098 18.204 2.762 1.00 51.12 165 THR A O 1
ATOM 1235 N N . ASP A 1 166 ? -2.429 17.442 0.761 1.00 53.28 166 ASP A N 1
ATOM 1236 C CA . ASP A 1 166 ? -3.187 18.413 -0.034 1.00 53.28 166 ASP A CA 1
ATOM 1237 C C . ASP A 1 166 ? -4.683 18.391 0.321 1.00 53.28 166 ASP A C 1
ATOM 1239 O O . ASP A 1 166 ? -5.414 19.341 0.057 1.00 53.28 166 ASP A O 1
ATOM 1243 N N . SER A 1 167 ? -5.138 17.322 0.984 1.00 56.94 167 SER A N 1
ATOM 1244 C CA . SER A 1 167 ? -6.496 17.172 1.485 1.00 56.94 167 SER A CA 1
ATOM 1245 C C . SER A 1 167 ? -6.743 17.538 2.956 1.00 56.94 167 SER A C 1
ATOM 1247 O O . SER A 1 167 ? -7.904 17.565 3.349 1.00 56.94 167 SER A O 1
ATOM 1249 N N . VAL A 1 168 ? -5.747 17.860 3.795 1.00 54.19 168 VAL A N 1
ATOM 1250 C CA . VAL A 1 168 ? -6.019 18.256 5.202 1.00 54.19 168 VAL A CA 1
ATOM 1251 C C . VAL A 1 168 ? -6.745 19.606 5.254 1.00 54.19 168 VAL A C 1
ATOM 1253 O O . VAL A 1 168 ? -7.604 19.827 6.110 1.00 54.19 168 VAL A O 1
ATOM 1256 N N . LEU A 1 169 ? -6.444 20.486 4.296 1.00 54.22 169 LEU A N 1
ATOM 1257 C CA . LEU A 1 169 ? -6.977 21.847 4.208 1.00 54.22 169 LEU A CA 1
ATOM 1258 C C . LEU A 1 169 ? -8.220 21.972 3.309 1.00 54.22 169 LEU A C 1
ATOM 1260 O O . LEU A 1 169 ? -8.804 23.052 3.228 1.00 54.22 169 LEU A O 1
ATOM 1264 N N . THR A 1 170 ? -8.647 20.891 2.648 1.00 60.19 170 THR A N 1
ATOM 1265 C CA . THR A 1 170 ? -9.869 20.863 1.828 1.00 60.19 170 THR A CA 1
ATOM 1266 C C . THR A 1 170 ? -11.073 20.390 2.637 1.00 60.19 170 THR A C 1
ATOM 1268 O O . THR A 1 170 ? -10.917 19.733 3.660 1.00 60.19 170 THR A O 1
ATOM 1271 N N . SER A 1 171 ? -12.289 20.687 2.169 1.00 57.78 171 SER A N 1
ATOM 1272 C CA . SER A 1 171 ? -13.528 20.139 2.734 1.00 57.78 171 SER A CA 1
ATOM 1273 C C . SER A 1 171 ? -14.106 19.069 1.794 1.00 57.78 171 SER A C 1
ATOM 1275 O O . SER A 1 171 ? -14.386 19.399 0.640 1.00 57.78 171 SER A O 1
ATOM 1277 N N . PRO A 1 172 ? -14.306 17.812 2.241 1.00 67.19 172 PRO A N 1
ATOM 1278 C CA . PRO A 1 172 ? -13.924 17.275 3.549 1.00 67.19 172 PRO A CA 1
ATOM 1279 C C . PRO A 1 172 ? -12.405 17.088 3.677 1.00 67.19 172 PRO A C 1
ATOM 1281 O O . PRO A 1 172 ? -11.721 16.826 2.685 1.00 67.19 172 PRO A O 1
ATOM 1284 N N . SER A 1 173 ? -11.888 17.191 4.906 1.00 80.06 173 SER A N 1
ATOM 1285 C CA . SER A 1 173 ? -10.474 16.933 5.174 1.00 80.06 173 SER A CA 1
ATOM 1286 C C . SER A 1 173 ? -10.178 15.455 4.951 1.00 80.06 173 SER A C 1
ATOM 1288 O O . SER A 1 173 ? -10.863 14.601 5.516 1.00 80.06 173 SER A O 1
ATOM 1290 N N . ARG A 1 174 ? -9.167 15.139 4.144 1.00 84.88 174 ARG A N 1
ATOM 1291 C CA . ARG A 1 174 ? -8.709 13.763 3.908 1.00 84.88 174 ARG A CA 1
ATOM 1292 C C . ARG A 1 174 ? -7.215 13.662 4.156 1.00 84.88 174 ARG A C 1
ATOM 1294 O O . ARG A 1 174 ? -6.475 14.619 3.940 1.00 84.88 174 ARG A O 1
ATOM 1301 N N . ILE A 1 175 ? -6.785 12.484 4.569 1.00 83.56 175 ILE A N 1
ATOM 1302 C CA . ILE A 1 175 ? -5.383 12.090 4.572 1.00 83.56 175 ILE A CA 1
ATOM 1303 C C . ILE A 1 175 ? -5.252 10.750 3.875 1.00 83.56 175 ILE A C 1
ATOM 1305 O O . ILE A 1 175 ? -6.110 9.873 4.007 1.00 83.56 175 ILE A O 1
ATOM 1309 N N . GLY A 1 176 ? -4.175 10.591 3.122 1.00 84.75 176 GLY A N 1
ATOM 1310 C CA . GLY A 1 176 ? -3.828 9.286 2.599 1.00 84.75 176 GLY A CA 1
ATOM 1311 C C . GLY A 1 176 ? -3.256 8.391 3.700 1.00 84.75 176 GLY A C 1
ATOM 1312 O O . GLY A 1 176 ? -2.633 8.853 4.665 1.00 84.75 176 GLY A O 1
ATOM 1313 N N . LEU A 1 177 ? -3.481 7.090 3.562 1.00 86.94 177 LEU A N 1
ATOM 1314 C CA . LEU A 1 177 ? -2.991 6.056 4.470 1.00 86.94 177 LEU A CA 1
ATOM 1315 C C . LEU A 1 177 ? -1.456 6.058 4.620 1.00 86.94 177 LEU A C 1
ATOM 1317 O O . LEU A 1 177 ? -0.943 5.605 5.642 1.00 86.94 177 LEU A O 1
ATOM 1321 N N . GLU A 1 178 ? -0.718 6.613 3.655 1.00 80.38 178 GLU A N 1
ATOM 1322 C CA . GLU A 1 178 ? 0.730 6.836 3.732 1.00 80.38 178 GLU A CA 1
ATOM 1323 C C . GLU A 1 178 ? 1.161 7.600 4.995 1.00 80.38 178 GLU A C 1
ATOM 1325 O O . GLU A 1 178 ? 2.258 7.375 5.506 1.00 80.38 178 GLU A O 1
ATOM 1330 N N . THR A 1 179 ? 0.284 8.445 5.547 1.00 80.25 179 THR A N 1
ATOM 1331 C CA . THR A 1 179 ? 0.538 9.195 6.787 1.00 80.25 179 THR A CA 1
ATOM 1332 C C . THR A 1 179 ? 0.643 8.290 8.018 1.00 80.25 179 THR A C 1
ATOM 1334 O O . THR A 1 179 ? 1.327 8.635 8.980 1.00 80.25 179 THR A O 1
ATOM 1337 N N . LEU A 1 180 ? 0.017 7.110 7.980 1.00 83.56 180 LEU A N 1
ATOM 1338 C CA . LEU A 1 180 ? -0.007 6.131 9.071 1.00 83.56 180 LEU A CA 1
ATOM 1339 C C . LEU A 1 180 ? 0.910 4.930 8.813 1.00 83.56 180 LEU A C 1
ATOM 1341 O O . LEU A 1 180 ? 1.014 4.043 9.654 1.00 83.56 180 LEU A O 1
ATOM 1345 N N . GLU A 1 181 ? 1.577 4.869 7.659 1.00 79.38 181 GLU A N 1
ATOM 1346 C CA . GLU A 1 181 ? 2.270 3.658 7.200 1.00 79.38 181 GLU A CA 1
ATOM 1347 C C . GLU A 1 181 ? 3.396 3.199 8.138 1.00 79.38 181 GLU A C 1
ATOM 1349 O O . GLU A 1 181 ? 3.676 2.009 8.264 1.00 79.38 181 GLU A O 1
ATOM 1354 N N . HIS A 1 182 ? 4.042 4.145 8.814 1.00 80.25 182 HIS A N 1
ATOM 1355 C CA . HIS A 1 182 ? 5.105 3.864 9.773 1.00 80.25 182 HIS A CA 1
ATOM 1356 C C . HIS A 1 182 ? 4.589 3.332 11.123 1.00 80.25 182 HIS A C 1
ATOM 1358 O O . HIS A 1 182 ? 5.405 2.983 11.971 1.00 80.25 182 HIS A O 1
ATOM 1364 N N . LEU A 1 183 ? 3.265 3.268 11.320 1.00 86.81 183 LEU A N 1
ATOM 1365 C CA . LEU A 1 183 ? 2.618 2.943 12.594 1.00 86.81 183 LEU A CA 1
ATOM 1366 C C . LEU A 1 183 ? 1.663 1.737 12.524 1.00 86.81 183 LEU A C 1
ATOM 1368 O O . LEU A 1 183 ? 0.744 1.659 13.337 1.00 86.81 183 LEU A O 1
ATOM 1372 N N . VAL A 1 184 ? 1.835 0.833 11.550 1.00 90.19 184 VAL A N 1
ATOM 1373 C CA . VAL A 1 184 ? 1.118 -0.460 11.416 1.00 90.19 184 VAL A CA 1
ATOM 1374 C C . VAL A 1 184 ? -0.310 -0.438 12.005 1.00 90.19 184 VAL A C 1
ATOM 1376 O O . VAL A 1 184 ? -0.567 -1.056 13.047 1.00 90.19 184 VAL A O 1
ATOM 1379 N N . PRO A 1 185 ? -1.239 0.331 11.408 1.00 92.94 185 PRO A N 1
ATOM 1380 C CA . PRO A 1 185 ? -2.516 0.635 12.039 1.00 92.94 185 PRO A CA 1
ATOM 1381 C C . PRO A 1 185 ? -3.340 -0.632 12.270 1.00 92.94 185 PRO A C 1
ATOM 1383 O O . PRO A 1 185 ? -3.512 -1.447 11.361 1.00 92.94 185 PRO A O 1
ATOM 1386 N N . SER A 1 186 ? -3.894 -0.763 13.475 1.00 94.00 186 SER A N 1
ATOM 1387 C CA . SER A 1 186 ? -4.896 -1.778 13.807 1.00 94.00 186 SER A CA 1
ATOM 1388 C C . SER A 1 186 ? -6.199 -1.137 14.258 1.00 94.00 186 SER A C 1
ATOM 1390 O O . SER A 1 186 ? -6.194 -0.171 15.019 1.00 94.00 186 SER A O 1
ATOM 1392 N N . TYR A 1 187 ? -7.320 -1.649 13.767 1.00 95.12 187 TYR A N 1
ATOM 1393 C CA . TYR A 1 187 ? -8.629 -1.048 13.948 1.00 95.12 187 TYR A CA 1
ATOM 1394 C C . TYR A 1 187 ? -9.661 -2.083 14.379 1.00 95.12 187 TYR A C 1
ATOM 1396 O O . TYR A 1 187 ? -9.771 -3.166 13.803 1.00 95.12 187 TYR A O 1
ATOM 1404 N N . GLU A 1 188 ? -10.441 -1.715 15.389 1.00 96.12 188 GLU A N 1
ATOM 1405 C CA . GLU A 1 188 ? -11.590 -2.471 15.873 1.00 96.12 188 GLU A CA 1
ATOM 1406 C C . GLU A 1 188 ? -12.876 -1.684 15.558 1.00 96.12 188 GLU A C 1
ATOM 1408 O O . GLU A 1 188 ? -13.155 -0.679 16.225 1.00 96.12 188 GLU A O 1
ATOM 1413 N N . PRO A 1 189 ? -13.679 -2.100 14.555 1.00 93.75 189 PRO A N 1
ATOM 1414 C CA . PRO A 1 189 ? -14.859 -1.347 14.127 1.00 93.75 189 PRO A CA 1
ATOM 1415 C C . PRO A 1 189 ? -15.907 -1.151 15.226 1.00 93.75 189 PRO A C 1
ATOM 1417 O O . PRO A 1 189 ? -16.488 -0.072 15.336 1.00 93.75 189 PRO A O 1
ATOM 1420 N N . ALA A 1 190 ? -16.115 -2.162 16.077 1.00 93.75 190 ALA A N 1
ATOM 1421 C CA . ALA A 1 190 ? -17.136 -2.130 17.126 1.00 93.75 190 ALA A CA 1
ATOM 1422 C C . ALA A 1 190 ? -16.873 -1.035 18.174 1.00 93.75 190 ALA A C 1
ATOM 1424 O O . ALA A 1 190 ? -17.788 -0.324 18.587 1.00 93.75 190 ALA A O 1
ATOM 1425 N N . THR A 1 191 ? -15.615 -0.872 18.585 1.00 94.94 191 THR A N 1
ATOM 1426 C CA . THR A 1 191 ? -15.203 0.123 19.588 1.00 94.94 191 THR A CA 1
ATOM 1427 C C . THR A 1 191 ? -14.707 1.422 18.952 1.00 94.94 191 THR A C 1
ATOM 1429 O O . THR A 1 191 ? -14.488 2.416 19.651 1.00 94.94 191 THR A O 1
ATOM 1432 N N . ARG A 1 192 ? -14.536 1.427 17.621 1.00 95.25 192 ARG A N 1
ATOM 1433 C CA . ARG A 1 192 ? -13.892 2.486 16.834 1.00 95.25 192 ARG A CA 1
ATOM 1434 C C . ARG A 1 192 ? -12.509 2.844 17.382 1.00 95.25 192 ARG A C 1
ATOM 1436 O O . ARG A 1 192 ? -12.099 4.008 17.382 1.00 95.25 192 ARG A O 1
ATOM 1443 N N . ARG A 1 193 ? -11.798 1.836 17.883 1.00 95.50 193 ARG A N 1
ATOM 1444 C CA . ARG A 1 193 ? -10.464 1.977 18.457 1.00 95.50 193 ARG A CA 1
ATOM 1445 C C . ARG A 1 193 ? -9.426 1.743 17.368 1.00 95.50 193 ARG A C 1
ATOM 1447 O O . ARG A 1 193 ? -9.341 0.647 16.826 1.00 95.50 193 ARG A O 1
ATOM 1454 N N . LEU A 1 194 ? -8.639 2.773 17.074 1.00 94.38 194 LEU A N 1
ATOM 1455 C CA . LEU A 1 194 ? -7.450 2.698 16.231 1.00 94.38 194 LEU A CA 1
ATOM 1456 C C . LEU A 1 194 ? -6.218 2.661 17.138 1.00 94.38 194 LEU A C 1
ATOM 1458 O O . LEU A 1 194 ? -6.061 3.527 17.997 1.00 94.38 194 LEU A O 1
ATOM 1462 N N . VAL A 1 195 ? -5.350 1.675 16.956 1.00 92.75 195 VAL A N 1
ATOM 1463 C CA . VAL A 1 195 ? -4.047 1.599 17.621 1.00 92.75 195 VAL A CA 1
ATOM 1464 C C . VAL A 1 195 ? -2.962 1.723 16.564 1.00 92.75 195 VAL A C 1
ATOM 1466 O O . VAL A 1 195 ? -2.977 1.004 15.564 1.00 92.75 195 VAL A O 1
ATOM 1469 N N . LEU A 1 196 ? -2.039 2.647 16.800 1.00 90.69 196 LEU A N 1
ATOM 1470 C CA . LEU A 1 196 ? -0.928 2.980 15.920 1.00 90.69 196 LEU A CA 1
ATOM 1471 C C . LEU A 1 196 ? 0.372 2.463 16.547 1.00 90.69 196 LEU A C 1
ATOM 1473 O O . LEU A 1 196 ? 0.910 3.098 17.450 1.00 90.69 196 LEU A O 1
ATOM 1477 N N . SER A 1 197 ? 0.855 1.301 16.106 1.00 88.94 197 SER A N 1
ATOM 1478 C CA . SER A 1 197 ? 2.051 0.660 16.665 1.00 88.94 197 SER A CA 1
ATOM 1479 C C . SER A 1 197 ? 3.296 0.945 15.821 1.00 88.94 197 SER A C 1
ATOM 1481 O O . SER A 1 197 ? 3.293 0.661 14.625 1.00 88.94 197 SER A O 1
ATOM 1483 N N . PRO A 1 198 ? 4.402 1.429 16.413 1.00 86.75 198 PRO A N 1
ATOM 1484 C CA . PRO A 1 198 ? 5.646 1.655 15.686 1.00 86.75 198 PRO A CA 1
ATOM 1485 C C . PRO A 1 198 ? 6.399 0.347 15.402 1.00 86.75 198 PRO A C 1
ATOM 1487 O O . PRO A 1 198 ? 7.381 0.377 14.666 1.00 86.75 198 PRO A O 1
ATOM 1490 N N . ASP A 1 199 ? 6.009 -0.783 16.016 1.00 85.69 199 ASP A N 1
ATOM 1491 C CA . ASP A 1 199 ? 6.671 -2.071 15.804 1.00 85.69 199 ASP A CA 1
ATOM 1492 C C . ASP A 1 199 ? 6.204 -2.664 14.466 1.00 85.69 199 ASP A C 1
ATOM 1494 O O . ASP A 1 199 ? 5.080 -3.180 14.388 1.00 85.69 199 ASP A O 1
ATOM 1498 N N . PRO A 1 200 ? 7.058 -2.682 13.422 1.00 75.25 200 PRO A N 1
ATOM 1499 C CA . PRO A 1 200 ? 6.707 -3.271 12.135 1.00 75.25 200 PRO A CA 1
ATOM 1500 C C . PRO A 1 200 ? 6.442 -4.781 12.248 1.00 75.25 200 PRO A C 1
ATOM 1502 O O . PRO A 1 200 ? 5.819 -5.365 11.372 1.00 75.25 200 PRO A O 1
ATOM 1505 N N . ARG A 1 201 ? 6.885 -5.444 13.326 1.00 83.31 201 ARG A N 1
ATOM 1506 C CA . ARG A 1 201 ? 6.659 -6.878 13.560 1.00 83.31 201 ARG A CA 1
ATOM 1507 C C . ARG A 1 201 ? 5.357 -7.173 14.301 1.00 83.31 201 ARG A C 1
ATOM 1509 O O . ARG A 1 201 ? 5.030 -8.347 14.482 1.00 83.31 201 ARG A O 1
ATOM 1516 N N . SER A 1 202 ? 4.614 -6.154 14.731 1.00 85.00 202 SER A N 1
ATOM 1517 C CA . SER A 1 202 ? 3.357 -6.336 15.466 1.00 85.00 202 SER A CA 1
ATOM 1518 C C . SER A 1 202 ? 2.349 -7.178 14.671 1.00 85.00 202 SER A C 1
ATOM 1520 O O . SER A 1 202 ? 1.798 -8.137 15.207 1.00 85.00 202 SER A O 1
ATOM 1522 N N . ALA A 1 203 ? 2.198 -6.922 13.369 1.00 82.50 203 ALA A N 1
ATOM 1523 C CA . ALA A 1 203 ? 1.314 -7.701 12.502 1.00 82.50 203 ALA A CA 1
ATOM 1524 C C . ALA A 1 203 ? 1.823 -9.126 12.235 1.00 82.50 203 ALA A C 1
ATOM 1526 O O . ALA A 1 203 ? 1.030 -10.062 12.127 1.00 82.50 203 ALA A O 1
ATOM 1527 N N . LEU A 1 204 ? 3.143 -9.334 12.184 1.00 82.62 204 LEU A N 1
ATOM 1528 C CA . LEU A 1 204 ? 3.718 -10.676 12.038 1.00 82.62 204 LEU A CA 1
ATOM 1529 C C . LEU A 1 204 ? 3.354 -11.570 13.229 1.00 82.62 204 LEU A C 1
ATOM 1531 O O . LEU A 1 204 ? 3.088 -12.756 13.038 1.00 82.62 204 LEU A O 1
ATOM 1535 N N . ARG A 1 205 ? 3.282 -10.991 14.433 1.00 87.62 205 ARG A N 1
ATOM 1536 C CA . ARG A 1 205 ? 2.868 -11.677 15.667 1.00 87.62 205 ARG A CA 1
ATOM 1537 C C . ARG A 1 205 ? 1.354 -11.750 15.848 1.00 87.62 205 ARG A C 1
ATOM 1539 O O . ARG A 1 205 ? 0.888 -12.533 16.670 1.00 87.62 205 ARG A O 1
ATOM 1546 N N . ALA A 1 206 ? 0.585 -10.946 15.120 1.00 88.94 206 ALA A N 1
ATOM 1547 C CA . ALA A 1 206 ? -0.860 -10.964 15.234 1.00 88.94 206 ALA A CA 1
ATOM 1548 C C . ALA A 1 206 ? -1.425 -12.315 14.769 1.00 88.94 206 ALA A C 1
ATOM 1550 O O . ALA A 1 206 ? -1.129 -12.819 13.685 1.00 88.94 206 ALA A O 1
ATOM 1551 N N . GLU A 1 207 ? -2.279 -12.907 15.593 1.00 91.88 207 GLU A N 1
ATOM 1552 C CA . GLU A 1 207 ? -3.118 -14.035 15.195 1.00 91.88 207 GLU A CA 1
ATOM 1553 C C . GLU A 1 207 ? -4.183 -13.588 14.183 1.00 91.88 207 GLU A C 1
ATOM 1555 O O . GLU A 1 207 ? -4.540 -12.409 14.133 1.00 91.88 207 GLU A O 1
ATOM 1560 N N . GLY A 1 208 ? -4.702 -14.523 13.388 1.00 94.31 208 GLY A N 1
ATOM 1561 C CA . GLY A 1 208 ? -5.757 -14.254 12.410 1.00 94.31 208 GLY A CA 1
ATOM 1562 C C . GLY A 1 208 ? -5.403 -14.666 10.984 1.00 94.31 208 GLY A C 1
ATOM 1563 O O . GLY A 1 208 ? -4.312 -15.169 10.691 1.00 94.31 208 GLY A O 1
ATOM 1564 N N . ARG A 1 209 ? -6.364 -14.460 10.081 1.00 96.44 209 ARG A N 1
ATOM 1565 C CA . ARG A 1 209 ? -6.191 -14.739 8.654 1.00 96.44 209 ARG A CA 1
ATOM 1566 C C . ARG A 1 209 ? -5.380 -13.615 8.016 1.00 96.44 209 ARG A C 1
ATOM 1568 O O . ARG A 1 209 ? -5.623 -12.445 8.294 1.00 96.44 209 ARG A O 1
ATOM 1575 N N . ARG A 1 210 ? -4.431 -13.981 7.153 1.00 95.81 210 ARG A N 1
ATOM 1576 C CA . ARG A 1 210 ? -3.561 -13.041 6.437 1.00 95.81 210 ARG A CA 1
ATOM 1577 C C . ARG A 1 210 ? -3.944 -12.987 4.968 1.00 95.81 210 ARG A C 1
ATOM 1579 O O . ARG A 1 210 ? -4.084 -14.030 4.334 1.00 95.81 210 ARG A O 1
ATOM 1586 N N . TYR A 1 211 ? -4.051 -11.779 4.444 1.00 96.44 211 TYR A N 1
ATOM 1587 C CA . TYR A 1 211 ? -4.200 -11.504 3.024 1.00 96.44 211 TYR A CA 1
ATOM 1588 C C . TYR A 1 211 ? -2.979 -10.731 2.550 1.00 96.44 211 TYR A C 1
ATOM 1590 O O . TYR A 1 211 ? -2.503 -9.832 3.246 1.00 96.44 211 TYR A O 1
ATOM 1598 N N . GLN A 1 212 ? -2.467 -11.082 1.374 1.00 95.38 212 GLN A N 1
ATOM 1599 C CA . GLN A 1 212 ? -1.431 -10.274 0.744 1.00 95.38 212 GLN A CA 1
ATOM 1600 C C . GLN A 1 212 ? -2.037 -8.939 0.320 1.00 95.38 212 GLN A C 1
ATOM 1602 O O . GLN A 1 212 ? -3.183 -8.888 -0.146 1.00 95.38 212 GLN A O 1
ATOM 1607 N N . VAL A 1 213 ? -1.245 -7.875 0.419 1.00 95.06 213 VAL A N 1
ATOM 1608 C CA . VAL A 1 213 ? -1.603 -6.567 -0.119 1.00 95.06 213 VAL A CA 1
ATOM 1609 C C . VAL A 1 213 ? -0.518 -6.018 -1.032 1.00 95.06 213 VAL A C 1
ATOM 1611 O O . VAL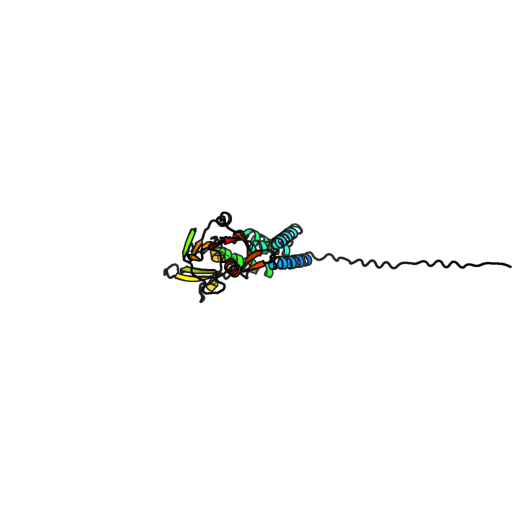 A 1 213 ? 0.673 -6.189 -0.785 1.00 95.06 213 VAL A O 1
ATOM 1614 N N . LEU A 1 214 ? -0.955 -5.319 -2.073 1.00 93.69 214 LEU A N 1
ATOM 1615 C CA . LEU A 1 214 ? -0.116 -4.450 -2.886 1.00 93.69 214 LEU A CA 1
ATOM 1616 C C . LEU A 1 214 ? -0.689 -3.048 -2.820 1.00 93.69 214 LEU A C 1
ATOM 1618 O O . LEU A 1 214 ? -1.904 -2.869 -2.804 1.00 93.69 214 LEU A O 1
ATOM 1622 N N . ARG A 1 215 ? 0.174 -2.042 -2.831 1.00 90.19 215 ARG A N 1
ATOM 1623 C CA . ARG A 1 215 ? -0.254 -0.651 -2.982 1.00 90.19 215 ARG A CA 1
ATOM 1624 C C . ARG A 1 215 ? 0.198 -0.088 -4.311 1.00 90.19 215 ARG A C 1
ATOM 1626 O O . ARG A 1 215 ? 1.288 -0.390 -4.777 1.00 90.19 215 ARG A O 1
ATOM 1633 N N . ASP A 1 216 ? -0.595 0.797 -4.868 1.00 85.06 216 ASP A N 1
ATOM 1634 C CA . ASP A 1 216 ? -0.227 1.616 -6.009 1.00 85.06 216 ASP A CA 1
ATOM 1635 C C . ASP A 1 216 ? -0.883 2.995 -5.881 1.00 85.06 216 ASP A C 1
ATOM 1637 O O . ASP A 1 216 ? -1.409 3.370 -4.832 1.00 85.06 216 ASP A O 1
ATOM 1641 N N . GLU A 1 217 ? -0.828 3.781 -6.949 1.00 76.25 217 GLU A N 1
ATOM 1642 C CA . GLU A 1 217 ? -1.410 5.123 -6.986 1.00 76.25 217 GLU A CA 1
ATOM 1643 C C . GLU A 1 217 ? -2.935 5.150 -6.821 1.00 76.25 217 GLU A C 1
ATOM 1645 O O . GLU A 1 217 ? -3.489 6.169 -6.408 1.00 76.25 217 GLU A O 1
ATOM 1650 N N . ARG A 1 218 ? -3.621 4.036 -7.095 1.00 81.56 218 ARG A N 1
ATOM 1651 C CA . ARG A 1 218 ? -5.072 3.904 -6.912 1.00 81.56 218 ARG A CA 1
ATOM 1652 C C . ARG A 1 218 ? -5.420 3.526 -5.472 1.00 81.56 218 ARG A C 1
ATOM 1654 O O . ARG A 1 218 ?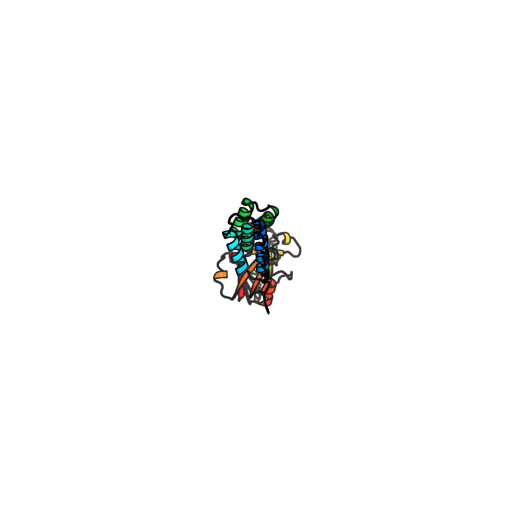 -6.545 3.758 -5.032 1.00 81.56 218 ARG A O 1
ATOM 1661 N N . GLY A 1 219 ? -4.457 2.994 -4.723 1.00 89.25 219 GLY A N 1
ATOM 1662 C CA . GLY A 1 219 ? -4.542 2.737 -3.293 1.00 89.25 219 GLY A CA 1
ATOM 1663 C C . GLY A 1 219 ? -4.060 1.347 -2.916 1.00 89.25 219 GLY A C 1
ATOM 1664 O O . GLY A 1 219 ? -3.151 0.806 -3.536 1.00 89.25 219 GLY A O 1
ATOM 1665 N N . VAL A 1 220 ? -4.652 0.766 -1.874 1.00 93.25 220 VAL A N 1
ATOM 1666 C CA . VAL A 1 220 ? -4.286 -0.568 -1.384 1.00 93.25 220 VAL A CA 1
ATOM 1667 C C . VAL A 1 220 ? -5.222 -1.611 -1.981 1.00 93.25 220 VAL A C 1
ATOM 1669 O O . VAL A 1 220 ? -6.444 -1.506 -1.860 1.00 93.25 220 VAL A O 1
ATOM 1672 N N . ARG A 1 221 ? -4.636 -2.628 -2.608 1.00 95.44 221 ARG A N 1
ATOM 1673 C CA . ARG A 1 221 ? -5.290 -3.812 -3.158 1.00 95.44 221 ARG A CA 1
ATOM 1674 C C . ARG A 1 221 ? -5.033 -5.012 -2.257 1.00 95.44 221 ARG A C 1
ATOM 1676 O O . ARG A 1 221 ? -3.920 -5.199 -1.779 1.00 95.44 221 ARG A O 1
ATOM 1683 N N . VAL A 1 222 ? -6.053 -5.836 -2.060 1.00 96.81 222 VAL A N 1
ATOM 1684 C CA . VAL A 1 222 ? -6.032 -7.042 -1.228 1.00 96.81 222 VAL A CA 1
ATOM 1685 C C . VAL A 1 222 ? -6.305 -8.248 -2.115 1.00 96.81 222 VAL A C 1
ATOM 1687 O O . VAL A 1 222 ? -7.302 -8.276 -2.843 1.00 96.81 222 VAL A O 1
ATOM 1690 N N . LEU A 1 223 ? -5.426 -9.246 -2.051 1.00 97.19 223 LEU A N 1
ATOM 1691 C CA . LEU A 1 223 ? -5.622 -10.521 -2.729 1.00 97.19 223 LEU A CA 1
ATOM 1692 C C . LEU A 1 223 ? -6.515 -11.414 -1.864 1.00 97.19 223 LEU A C 1
ATOM 1694 O O . LEU A 1 223 ? -6.057 -12.021 -0.899 1.00 97.19 223 LEU A O 1
ATOM 1698 N N . MET A 1 224 ? -7.797 -11.488 -2.218 1.00 96.12 224 MET A N 1
ATOM 1699 C CA . MET A 1 224 ? -8.821 -12.267 -1.508 1.00 96.12 224 MET A CA 1
ATOM 1700 C C . MET A 1 224 ? -8.743 -13.769 -1.817 1.00 96.12 224 MET A C 1
ATOM 1702 O O . MET A 1 224 ? -9.279 -14.594 -1.080 1.00 96.12 224 MET A O 1
ATOM 1706 N N . GLY A 1 225 ? -8.090 -14.123 -2.923 1.00 92.50 225 GLY A N 1
ATOM 1707 C CA . GLY A 1 225 ? -7.875 -15.482 -3.408 1.00 92.50 225 GLY A CA 1
ATOM 1708 C C . GLY A 1 225 ? -7.323 -15.459 -4.839 1.00 92.50 225 GLY A C 1
ATOM 1709 O O . GLY A 1 225 ? -7.161 -14.375 -5.405 1.00 92.50 225 GLY A O 1
ATOM 1710 N N . PRO A 1 226 ? -7.054 -16.624 -5.454 1.00 88.88 226 PRO A N 1
ATOM 1711 C CA . PRO A 1 226 ? -6.557 -16.691 -6.828 1.00 88.88 226 PRO A CA 1
ATOM 1712 C C . PRO A 1 226 ? -7.475 -15.925 -7.789 1.00 88.88 226 PRO A C 1
ATOM 1714 O O . PRO A 1 226 ? -8.681 -16.172 -7.819 1.00 88.88 226 PRO A O 1
ATOM 1717 N N . GLY A 1 227 ? -6.933 -14.965 -8.542 1.00 89.25 227 GLY A N 1
ATOM 1718 C CA . GLY A 1 227 ? -7.725 -14.169 -9.488 1.00 89.25 227 GLY A CA 1
ATOM 1719 C C . GLY A 1 227 ? -8.629 -13.100 -8.862 1.00 89.25 227 GLY A C 1
ATOM 1720 O O . GLY A 1 227 ? -9.279 -12.353 -9.590 1.00 89.25 227 GLY A O 1
ATOM 1721 N N . ARG A 1 228 ? -8.719 -13.020 -7.528 1.00 94.81 228 ARG A N 1
ATOM 1722 C CA . ARG A 1 228 ? -9.682 -12.162 -6.824 1.00 94.81 228 ARG A CA 1
ATOM 1723 C C . ARG A 1 228 ? -8.966 -11.057 -6.063 1.00 94.81 228 ARG A C 1
ATOM 1725 O O . ARG A 1 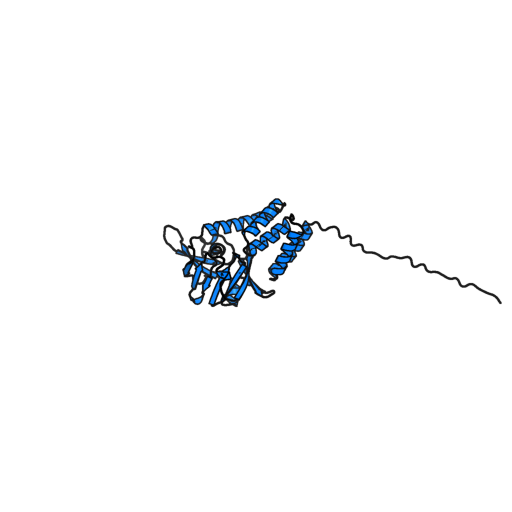228 ? -8.540 -11.248 -4.927 1.00 94.81 228 ARG A O 1
ATOM 1732 N N . VAL A 1 229 ? -8.892 -9.883 -6.683 1.00 96.06 229 VAL A N 1
ATOM 1733 C CA . VAL A 1 229 ? -8.320 -8.672 -6.085 1.00 96.06 229 VAL A CA 1
ATOM 1734 C C . VAL A 1 229 ? -9.431 -7.669 -5.777 1.00 96.06 229 VAL A C 1
ATOM 1736 O O . VAL A 1 229 ? -10.319 -7.433 -6.598 1.00 96.06 229 VAL A O 1
ATOM 1739 N N . ARG A 1 230 ? -9.394 -7.072 -4.586 1.00 95.56 230 ARG A N 1
ATOM 1740 C CA . ARG A 1 230 ? -10.314 -6.010 -4.146 1.00 95.56 230 ARG A CA 1
ATOM 1741 C C . ARG A 1 230 ? -9.523 -4.794 -3.676 1.00 95.56 230 ARG A C 1
ATOM 1743 O O . ARG A 1 230 ? -8.364 -4.933 -3.300 1.00 95.56 230 ARG A O 1
ATOM 1750 N N . SER A 1 231 ? -10.132 -3.610 -3.665 1.00 94.31 231 SER A N 1
ATOM 1751 C CA . SER A 1 231 ? -9.586 -2.507 -2.863 1.00 94.31 231 SER A CA 1
ATOM 1752 C C . SER A 1 231 ? -9.664 -2.874 -1.378 1.00 94.31 231 SER A C 1
ATOM 1754 O O . SER A 1 231 ? -10.503 -3.684 -0.986 1.00 94.31 231 SER A O 1
ATOM 1756 N N . LEU A 1 232 ? -8.817 -2.281 -0.538 1.00 95.06 232 LEU A N 1
ATOM 1757 C CA . LEU A 1 232 ? -8.836 -2.542 0.903 1.00 95.06 232 LEU A CA 1
ATOM 1758 C C . LEU A 1 232 ? -10.204 -2.243 1.532 1.00 95.06 232 LEU A C 1
ATOM 1760 O O . LEU A 1 232 ? -10.684 -3.053 2.315 1.00 95.06 232 LEU A O 1
ATOM 1764 N N . ALA A 1 233 ? -10.857 -1.144 1.145 1.00 92.25 233 ALA A N 1
ATOM 1765 C CA . ALA A 1 233 ? -12.202 -0.823 1.623 1.00 92.25 233 ALA A CA 1
ATOM 1766 C C . ALA A 1 233 ? -13.214 -1.931 1.270 1.00 92.25 233 ALA A C 1
ATOM 1768 O O . ALA A 1 233 ? -13.863 -2.472 2.159 1.00 92.25 233 ALA A O 1
ATOM 1769 N N . ALA A 1 234 ? -13.264 -2.352 -0.000 1.00 93.88 234 ALA A N 1
ATOM 1770 C CA . ALA A 1 234 ? -14.174 -3.409 -0.444 1.00 93.88 234 ALA A CA 1
ATOM 1771 C C . ALA A 1 234 ? -13.842 -4.778 0.177 1.00 93.88 234 ALA A C 1
ATOM 1773 O O . ALA A 1 234 ? -14.736 -5.570 0.454 1.00 93.88 234 ALA A O 1
ATOM 1774 N N . ALA A 1 235 ? -12.559 -5.073 0.409 1.00 96.38 235 ALA A N 1
ATOM 1775 C CA . ALA A 1 235 ? -12.139 -6.291 1.094 1.00 96.38 235 ALA A CA 1
ATOM 1776 C C . ALA A 1 235 ? -12.605 -6.307 2.555 1.00 96.38 235 ALA A C 1
ATOM 1778 O O . ALA A 1 235 ? -13.109 -7.323 3.022 1.00 96.38 235 ALA A O 1
ATOM 1779 N N . LEU A 1 236 ? -12.458 -5.191 3.275 1.00 95.50 236 LEU A N 1
ATOM 1780 C CA . LEU A 1 236 ? -12.907 -5.070 4.662 1.00 95.50 236 LEU A CA 1
ATOM 1781 C C . LEU A 1 236 ? -14.433 -5.119 4.780 1.00 95.50 236 LEU A C 1
ATOM 1783 O O . LEU A 1 236 ? -14.931 -5.699 5.739 1.00 95.50 236 LEU A O 1
ATOM 1787 N N . GLU A 1 237 ? -15.161 -4.577 3.805 1.00 93.81 237 GLU A N 1
ATOM 1788 C CA . GLU A 1 237 ? -16.618 -4.711 3.715 1.00 93.81 237 GLU A CA 1
ATOM 1789 C C . GLU A 1 237 ? -17.039 -6.170 3.468 1.00 93.81 237 GLU A C 1
ATOM 1791 O O . GLU A 1 237 ? -17.895 -6.689 4.178 1.00 93.81 237 GLU A O 1
ATOM 1796 N N . GLU A 1 238 ? -16.392 -6.863 2.521 1.00 96.12 238 GLU A N 1
ATOM 1797 C CA . GLU A 1 238 ? -16.681 -8.270 2.194 1.00 96.12 238 GLU A CA 1
ATOM 1798 C C . GLU A 1 238 ? -16.346 -9.218 3.362 1.00 96.12 238 GLU A C 1
ATOM 1800 O O . GLU A 1 238 ? -17.087 -10.162 3.632 1.00 96.12 238 GLU A O 1
ATOM 1805 N N . ILE A 1 239 ? -15.229 -8.981 4.059 1.00 97.12 239 ILE A N 1
ATOM 1806 C CA . ILE A 1 239 ? -14.785 -9.798 5.201 1.00 97.12 239 ILE A CA 1
ATOM 1807 C C . ILE A 1 239 ? -15.589 -9.466 6.466 1.00 97.12 239 ILE A C 1
ATOM 1809 O O . ILE A 1 239 ? -15.804 -10.354 7.291 1.00 97.12 239 ILE A O 1
ATOM 1813 N N . ALA A 1 240 ? -15.983 -8.199 6.636 1.00 95.94 240 ALA A N 1
ATOM 1814 C CA . ALA A 1 240 ? -16.592 -7.638 7.842 1.00 95.94 240 ALA A CA 1
ATOM 1815 C C . ALA A 1 240 ? -15.874 -8.059 9.148 1.00 95.94 240 ALA A C 1
ATOM 1817 O O . ALA A 1 240 ? -16.505 -8.611 10.057 1.00 95.94 240 ALA A O 1
ATOM 1818 N N . PRO A 1 241 ? -14.546 -7.846 9.262 1.00 96.88 241 PRO A N 1
ATOM 1819 C CA . PRO A 1 241 ? -13.787 -8.354 10.394 1.00 96.88 241 PRO A CA 1
ATOM 1820 C C . PRO A 1 241 ? -14.117 -7.591 11.679 1.00 96.88 241 PRO A C 1
ATOM 1822 O O . PRO A 1 241 ? -14.389 -6.388 11.665 1.00 96.88 241 PRO A O 1
ATOM 1825 N N . ARG A 1 242 ? -14.025 -8.278 12.819 1.00 96.94 242 ARG A N 1
ATOM 1826 C CA . ARG A 1 242 ? -14.155 -7.642 14.139 1.00 96.94 242 ARG A CA 1
ATOM 1827 C C . ARG A 1 242 ? -12.911 -6.843 14.492 1.00 96.94 242 ARG A C 1
ATOM 1829 O O . ARG A 1 242 ? -12.991 -5.904 15.276 1.00 96.94 242 ARG A O 1
ATOM 1836 N N . TRP A 1 243 ? -11.776 -7.214 13.911 1.00 96.44 243 TRP A N 1
ATOM 1837 C CA . TRP A 1 243 ? -10.515 -6.509 14.053 1.00 96.44 243 TRP A CA 1
ATOM 1838 C C . TRP A 1 243 ? -9.661 -6.706 12.806 1.00 96.44 243 TRP A C 1
ATOM 1840 O O . TRP A 1 243 ? -9.630 -7.794 12.226 1.00 96.44 243 TRP A O 1
ATOM 1850 N N . TRP A 1 244 ? -8.923 -5.676 12.413 1.00 96.69 244 TRP A N 1
ATOM 1851 C CA . TRP A 1 244 ? -7.916 -5.806 11.370 1.00 96.69 244 TRP A CA 1
ATOM 1852 C C . TRP A 1 244 ? -6.667 -4.993 11.672 1.00 96.69 244 TRP A C 1
ATOM 1854 O O . TRP A 1 244 ? -6.715 -3.997 12.386 1.00 96.69 244 TRP A O 1
ATOM 1864 N N . GLN A 1 245 ? -5.545 -5.412 11.098 1.00 95.56 245 GLN A N 1
ATOM 1865 C CA . GLN A 1 245 ? -4.277 -4.703 11.148 1.00 95.56 245 GLN A CA 1
ATOM 1866 C C . GLN A 1 245 ? -3.621 -4.702 9.778 1.00 95.56 245 GLN A C 1
ATOM 1868 O O . GLN A 1 245 ? -3.552 -5.736 9.112 1.00 95.56 245 GLN A O 1
ATOM 1873 N N . LEU A 1 246 ? -3.135 -3.536 9.368 1.00 94.25 246 LEU A N 1
ATOM 1874 C CA . LEU A 1 246 ? -2.522 -3.343 8.068 1.00 94.25 246 LEU A CA 1
ATOM 1875 C C . LEU A 1 246 ? -1.024 -3.087 8.206 1.00 94.25 246 LEU A C 1
ATOM 1877 O O . LEU A 1 246 ? -0.589 -2.070 8.742 1.00 94.25 246 LEU A O 1
ATOM 1881 N N . ASP A 1 247 ? -0.247 -4.008 7.659 1.00 91.25 247 ASP A N 1
ATOM 1882 C CA . ASP A 1 247 ? 1.206 -3.974 7.603 1.00 91.25 247 ASP A CA 1
ATOM 1883 C C . ASP A 1 247 ? 1.645 -3.784 6.157 1.00 91.25 247 ASP A C 1
ATOM 1885 O O . ASP A 1 247 ? 1.976 -4.726 5.435 1.00 91.25 247 ASP A O 1
ATOM 1889 N N . LEU A 1 248 ? 1.587 -2.528 5.717 1.00 88.25 248 LEU A N 1
ATOM 1890 C CA . LEU A 1 248 ? 2.056 -2.145 4.392 1.00 88.25 248 LEU A CA 1
ATOM 1891 C C . LEU A 1 248 ? 3.549 -2.433 4.182 1.00 88.25 248 LEU A C 1
ATOM 1893 O O . LEU A 1 248 ? 3.859 -2.916 3.097 1.00 88.25 248 LEU A O 1
ATOM 1897 N N . PRO A 1 249 ? 4.462 -2.202 5.152 1.00 84.06 249 PRO A N 1
ATOM 1898 C CA . PRO A 1 249 ? 5.877 -2.537 4.985 1.00 84.06 249 PRO A CA 1
ATOM 1899 C C . PRO A 1 249 ? 6.148 -3.999 4.611 1.00 84.06 249 PRO A C 1
ATOM 1901 O O . PRO A 1 249 ? 7.068 -4.253 3.833 1.00 84.06 249 PRO A O 1
ATOM 1904 N N . HIS A 1 250 ? 5.361 -4.944 5.137 1.00 87.12 250 HIS A N 1
ATOM 1905 C CA . HIS A 1 250 ? 5.494 -6.368 4.809 1.00 87.12 250 HIS A CA 1
ATOM 1906 C C . HIS A 1 250 ? 4.465 -6.879 3.791 1.00 87.12 250 HIS A C 1
ATOM 1908 O O . HIS A 1 250 ? 4.522 -8.048 3.412 1.00 87.12 250 HIS A O 1
ATOM 1914 N N . GLY A 1 251 ? 3.538 -6.035 3.334 1.00 90.69 251 GLY A N 1
ATOM 1915 C CA . GLY A 1 251 ? 2.536 -6.407 2.340 1.00 90.69 251 GLY A CA 1
ATOM 1916 C C . GLY A 1 251 ? 1.452 -7.343 2.879 1.00 90.69 251 GLY A C 1
ATOM 1917 O O . GLY A 1 251 ? 0.993 -8.223 2.147 1.00 90.69 251 GLY A O 1
ATOM 1918 N N . PHE A 1 252 ? 1.007 -7.155 4.129 1.00 93.00 252 PHE A N 1
ATOM 1919 C CA . PHE A 1 252 ? -0.065 -7.960 4.722 1.00 93.00 252 PHE A CA 1
ATOM 1920 C C . PHE A 1 252 ? -1.220 -7.152 5.321 1.00 93.00 252 PHE A C 1
ATOM 1922 O O . PHE A 1 252 ? -1.039 -6.125 5.969 1.00 93.00 252 PHE A O 1
ATOM 1929 N N . LEU A 1 253 ? -2.425 -7.698 5.170 1.00 95.88 253 LEU A N 1
ATOM 1930 C CA . LEU A 1 253 ? -3.602 -7.392 5.976 1.00 95.88 253 LEU A CA 1
ATOM 1931 C C . LEU A 1 253 ? -3.887 -8.602 6.869 1.00 95.88 253 LEU A C 1
ATOM 1933 O O . LEU A 1 253 ? -4.076 -9.710 6.366 1.00 95.88 253 LEU A O 1
ATOM 1937 N N . VAL A 1 254 ? -3.942 -8.398 8.181 1.00 96.88 254 VAL A N 1
ATOM 1938 C CA . VAL A 1 254 ? -4.322 -9.425 9.157 1.00 96.88 254 VAL A CA 1
ATOM 1939 C C . VAL A 1 254 ? -5.725 -9.121 9.661 1.00 96.88 254 VAL A C 1
ATOM 1941 O O . VAL A 1 254 ? -6.006 -7.979 10.008 1.00 96.88 254 VAL A O 1
ATOM 1944 N N . VAL A 1 255 ? -6.604 -10.120 9.711 1.00 97.38 255 VAL A N 1
ATOM 1945 C CA . VAL A 1 255 ? -7.987 -9.953 10.183 1.00 97.38 255 VAL A CA 1
ATOM 1946 C C . VAL A 1 255 ? -8.391 -11.026 11.191 1.00 97.38 255 VAL A C 1
ATOM 1948 O O . VAL A 1 255 ? -7.906 -12.163 11.128 1.00 97.38 255 VAL A O 1
ATOM 1951 N N . ARG A 1 256 ? -9.315 -10.663 12.083 1.00 95.25 256 ARG A N 1
ATOM 1952 C CA . ARG A 1 256 ? -9.980 -11.542 13.052 1.00 95.25 256 ARG A CA 1
ATOM 1953 C C . ARG A 1 256 ? -11.487 -11.313 13.066 1.00 95.25 256 ARG A C 1
ATOM 1955 O O . ARG A 1 256 ? -11.921 -10.154 12.861 1.00 95.25 256 ARG A O 1
#

Radius of gyration: 28.32 Å; chains: 1; bounding box: 40×89×106 Å

Foldseek 3Di:
DDDDDDDDDDDDPDDDPPPPPPPPPPDDLVNVLVVLLVVLVVCVLLLVLVVSQVSLVVSCVVPVLQLSSLQSNLVQCVQQQVPVSSLVSLVSSVVSPDPCVSRVVVNVLSVLLVVLQVVAPADAFDKWQWADAPDLQFPTWTWDQPDPPPSDTQIEGEGFAADRQPQCPDVVRYHYCSNLQQFFWKAFPVRSIITGHNPLCPLVPDDADKWFWTADRVGIWTPPDRSDIDHPSVVCVVVVFRMWTDNSNRRIIGGD